Protein AF-A0A8B6XKJ2-F1 (afdb_monomer)

Radius of gyration: 21.93 Å; Cα contacts (8 Å, |Δi|>4): 268; chains: 1; bounding box: 60×30×65 Å

pLDDT: mean 84.28, std 13.05, range [41.31, 97.94]

Mean predicted aligned error: 8.32 Å

Structure (mmCIF, N/CA/C/O backbone):
data_AF-A0A8B6XKJ2-F1
#
_entry.id   AF-A0A8B6XKJ2-F1
#
loop_
_atom_site.group_PDB
_atom_site.id
_atom_site.type_symbol
_atom_site.label_atom_id
_atom_site.label_alt_id
_atom_site.label_comp_id
_atom_site.label_asym_id
_atom_site.label_entity_id
_atom_site.label_seq_id
_atom_site.pdbx_PDB_ins_code
_atom_site.Cartn_x
_atom_site.Cartn_y
_atom_site.Cartn_z
_atom_site.occupancy
_atom_site.B_iso_or_equiv
_atom_site.auth_seq_id
_atom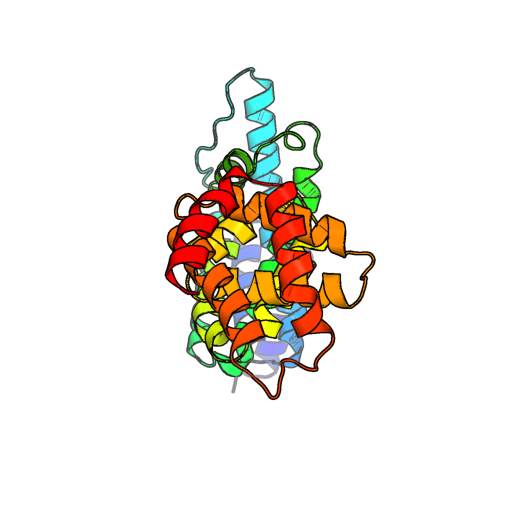_site.auth_comp_id
_atom_site.auth_asym_id
_atom_site.auth_atom_id
_atom_site.pdbx_PDB_model_num
ATOM 1 N N . MET A 1 1 ? -36.923 -4.549 7.616 1.00 41.31 1 MET A N 1
ATOM 2 C CA . MET A 1 1 ? -36.878 -3.084 7.801 1.00 41.31 1 MET A CA 1
ATOM 3 C C . MET A 1 1 ? -36.726 -2.837 9.290 1.00 41.31 1 MET A C 1
ATOM 5 O O . MET A 1 1 ? -37.611 -3.258 10.023 1.00 41.31 1 MET A O 1
ATOM 9 N N . LEU A 1 2 ? -35.596 -2.285 9.746 1.00 50.84 2 LEU A N 1
ATOM 10 C CA . LEU A 1 2 ? -35.471 -1.861 11.145 1.00 50.84 2 LEU A CA 1
ATOM 11 C C . LEU A 1 2 ? -36.461 -0.717 11.412 1.00 50.84 2 LEU A C 1
ATOM 13 O O . LEU A 1 2 ? -36.701 0.109 10.532 1.00 50.84 2 LEU A O 1
ATOM 17 N N . SER A 1 3 ? -37.063 -0.700 12.602 1.00 69.12 3 SER A N 1
ATOM 18 C CA . SER A 1 3 ? -37.949 0.387 13.032 1.00 69.12 3 SER A CA 1
ATOM 19 C C . SER A 1 3 ? -37.186 1.715 13.028 1.00 69.12 3 SER A C 1
ATOM 21 O O . SER A 1 3 ? -36.050 1.771 13.497 1.00 69.12 3 SER A O 1
ATOM 23 N N . SER A 1 4 ? -37.818 2.791 12.543 1.00 67.06 4 SER A N 1
ATOM 24 C CA . SER A 1 4 ? -37.238 4.145 12.534 1.00 67.06 4 SER A CA 1
ATOM 25 C C . SER A 1 4 ? -36.790 4.609 13.925 1.00 67.06 4 SER A C 1
ATOM 27 O O . SER A 1 4 ? -35.894 5.441 14.021 1.00 67.06 4 SER A O 1
ATOM 29 N N . GLN A 1 5 ? -37.396 4.065 14.984 1.00 63.44 5 GLN A N 1
ATOM 30 C CA . GLN A 1 5 ? -37.041 4.363 16.369 1.00 63.44 5 GLN A CA 1
ATOM 31 C C . GLN A 1 5 ? -35.687 3.749 16.754 1.00 63.44 5 GLN A C 1
ATOM 33 O O . GLN A 1 5 ? -34.848 4.438 17.313 1.00 63.44 5 GLN A O 1
ATOM 38 N N . VAL A 1 6 ? -35.436 2.496 16.354 1.00 66.06 6 VAL A N 1
ATOM 39 C CA . VAL A 1 6 ? -34.173 1.785 16.634 1.00 66.06 6 VAL A CA 1
ATOM 40 C C . VAL A 1 6 ? -33.003 2.465 15.921 1.00 66.06 6 VAL A C 1
ATOM 42 O O . VAL A 1 6 ? -31.941 2.646 16.496 1.00 66.06 6 VAL A O 1
ATOM 45 N N . LEU A 1 7 ? -33.229 2.934 14.693 1.00 62.09 7 LEU A N 1
ATOM 46 C CA . LEU A 1 7 ? -32.242 3.703 13.931 1.00 62.09 7 LEU A CA 1
ATOM 47 C C . LEU A 1 7 ? -31.916 5.059 14.580 1.00 62.09 7 LEU A C 1
ATOM 49 O O . LEU A 1 7 ? -30.768 5.489 14.546 1.00 62.09 7 LEU A O 1
ATOM 53 N N . LEU A 1 8 ? -32.911 5.738 15.159 1.00 63.66 8 LEU A N 1
ATOM 54 C CA . LEU A 1 8 ? -32.706 6.986 15.899 1.00 63.66 8 LEU A CA 1
ATOM 55 C C . LEU A 1 8 ? -31.932 6.745 17.196 1.00 63.66 8 LEU A C 1
ATOM 57 O O . LEU A 1 8 ? -31.029 7.521 17.506 1.00 63.66 8 LEU A O 1
ATOM 61 N N . ASP A 1 9 ? -32.234 5.665 17.911 1.00 68.94 9 ASP A N 1
ATOM 62 C CA . ASP A 1 9 ? -31.515 5.276 19.125 1.00 68.94 9 ASP A CA 1
ATOM 63 C C . ASP A 1 9 ? -30.052 4.925 18.801 1.00 68.94 9 ASP A C 1
ATOM 65 O O . ASP A 1 9 ? -29.144 5.429 19.464 1.00 68.94 9 ASP A O 1
ATOM 69 N N . ASP A 1 10 ? -29.806 4.190 17.709 1.00 64.75 10 ASP A N 1
ATOM 70 C CA . ASP A 1 10 ? -28.459 3.863 17.219 1.00 64.75 10 ASP A CA 1
ATOM 71 C C . ASP A 1 10 ? -27.661 5.116 16.824 1.00 64.75 10 ASP A C 1
ATOM 73 O O . ASP A 1 10 ? -26.482 5.242 17.163 1.00 64.75 10 ASP A O 1
ATOM 77 N N . VAL A 1 11 ? -28.292 6.079 16.135 1.00 61.41 11 VAL A N 1
ATOM 78 C CA . VAL A 1 11 ? -27.666 7.374 15.807 1.00 61.41 11 VAL A CA 1
ATOM 79 C C . VAL A 1 11 ? -27.357 8.162 17.080 1.00 61.41 11 VAL A C 1
ATOM 81 O O . VAL A 1 11 ? -26.280 8.743 17.201 1.00 61.41 11 VAL A O 1
ATOM 84 N N . THR A 1 12 ? -28.271 8.177 18.046 1.00 64.31 12 THR A N 1
ATOM 85 C CA . THR A 1 12 ? -28.110 8.947 19.287 1.00 64.31 12 THR A CA 1
ATOM 86 C C . THR A 1 12 ? -27.017 8.345 20.172 1.00 64.31 12 THR A C 1
ATOM 88 O O . THR A 1 12 ? -26.203 9.083 20.732 1.00 64.31 12 THR A O 1
ATOM 91 N N . LEU A 1 13 ? -26.927 7.012 20.239 1.00 68.94 13 LEU A N 1
ATOM 92 C CA . LEU A 1 13 ? -25.858 6.312 20.948 1.00 68.94 13 LEU A CA 1
ATOM 93 C C . LEU A 1 13 ? -24.501 6.528 20.270 1.00 68.94 13 LEU A C 1
ATOM 95 O O . LEU A 1 13 ? -23.514 6.804 20.956 1.00 68.94 13 LEU A O 1
ATOM 99 N N . PHE A 1 14 ? -24.456 6.482 18.937 1.00 64.50 14 PHE A N 1
ATOM 100 C CA . PHE A 1 14 ? -23.249 6.754 18.152 1.00 64.50 14 PHE A CA 1
ATOM 101 C C . PHE A 1 14 ? -22.729 8.192 18.329 1.00 64.50 14 PHE A C 1
ATOM 103 O O . PHE A 1 14 ? -21.519 8.408 18.385 1.00 64.50 14 PHE A O 1
ATOM 110 N N . LEU A 1 15 ? -23.629 9.172 18.460 1.00 63.31 15 LEU A N 1
ATOM 111 C CA . LEU A 1 15 ? -23.292 10.587 18.668 1.00 63.31 15 LEU A CA 1
ATOM 112 C C . LEU A 1 15 ? -22.993 10.950 20.135 1.00 63.31 15 LEU A C 1
ATOM 114 O O . LEU A 1 15 ? -22.525 12.060 20.406 1.00 63.31 15 LEU A O 1
ATOM 118 N N . SER A 1 16 ? -23.266 10.058 21.092 1.00 67.19 16 SER A N 1
ATOM 119 C CA . SER A 1 16 ? -23.027 10.326 22.514 1.00 67.19 16 SER A CA 1
ATOM 120 C C . SER A 1 16 ? -21.525 10.491 22.809 1.00 67.19 16 SER A C 1
ATOM 122 O O . SER A 1 16 ? -20.697 9.697 22.364 1.00 67.19 16 SER A O 1
ATOM 124 N N . LYS A 1 17 ? -21.149 11.542 23.556 1.00 55.09 17 LYS A N 1
ATOM 125 C CA . LYS A 1 17 ? -19.751 11.784 23.967 1.00 55.09 17 LYS A CA 1
ATOM 126 C C . LYS A 1 17 ? -19.272 10.726 24.963 1.00 55.09 17 LYS A C 1
ATOM 128 O O . LYS A 1 17 ? -20.073 10.117 25.670 1.00 55.09 17 LYS A O 1
ATOM 133 N N . ASP A 1 18 ? -17.961 10.498 25.003 1.00 51.62 18 ASP A N 1
ATOM 134 C CA . ASP A 1 18 ? -17.326 9.554 25.926 1.00 51.62 18 ASP A CA 1
ATOM 135 C C . ASP A 1 18 ? -17.722 9.846 27.374 1.00 51.62 18 ASP A C 1
ATOM 137 O O . ASP A 1 18 ? -17.424 10.904 27.921 1.00 51.62 18 ASP A O 1
ATOM 141 N N . SER A 1 19 ? -18.435 8.893 27.969 1.00 45.44 19 SER A N 1
ATOM 142 C CA . SER A 1 19 ? -18.604 8.794 29.415 1.00 45.44 19 SER A CA 1
ATOM 143 C C . SER A 1 19 ? -17.542 7.813 29.906 1.00 45.44 19 SER A C 1
ATOM 145 O O . SER A 1 19 ? -17.283 6.812 29.240 1.00 45.44 19 SER A O 1
ATOM 147 N N . GLU A 1 20 ? -16.912 8.099 31.042 1.00 44.97 20 GLU A N 1
ATOM 148 C CA . GLU A 1 20 ? -15.734 7.393 31.580 1.00 44.97 20 GLU A CA 1
ATOM 149 C C . GLU A 1 20 ? -15.955 5.893 31.906 1.00 44.97 20 GLU A C 1
ATOM 151 O O . GLU A 1 20 ? -15.032 5.200 32.327 1.00 44.97 20 GLU A O 1
ATOM 156 N N . GLU A 1 21 ? -17.136 5.334 31.629 1.00 45.69 21 GLU A N 1
ATOM 157 C CA . GLU A 1 21 ? -17.429 3.896 31.675 1.00 45.69 21 GLU A CA 1
ATOM 158 C C . GLU A 1 21 ? -16.930 3.184 30.395 1.00 45.69 21 GLU A C 1
ATOM 160 O O . GLU A 1 21 ? -17.679 2.690 29.552 1.00 45.69 21 GLU A O 1
ATOM 165 N N . GLN A 1 22 ? -15.603 3.154 30.250 1.00 51.75 22 GLN A N 1
ATOM 166 C CA . GLN A 1 22 ? -14.841 2.923 29.009 1.00 51.75 22 GLN A CA 1
ATOM 167 C C . GLN A 1 22 ? -14.954 1.538 28.336 1.00 51.75 22 GLN A C 1
ATOM 169 O O . GLN A 1 22 ? -14.409 1.353 27.250 1.00 51.75 22 GLN A O 1
ATOM 174 N N . GLY A 1 23 ? -15.621 0.551 28.940 1.00 49.69 23 GLY A N 1
ATOM 175 C CA . GLY A 1 23 ? -15.689 -0.816 28.396 1.00 49.69 23 GLY A CA 1
ATOM 176 C C . GLY A 1 23 ? -16.960 -1.099 27.597 1.00 49.69 23 GLY A C 1
ATOM 177 O O . GLY A 1 23 ? -16.916 -1.358 26.398 1.00 49.69 23 GLY A O 1
ATOM 178 N N . LYS A 1 24 ? -18.107 -1.027 28.277 1.00 52.75 24 LYS A N 1
ATOM 179 C CA . LYS A 1 24 ? -19.403 -1.470 27.745 1.00 52.75 24 LYS A CA 1
ATOM 180 C C . LYS A 1 24 ? -19.984 -0.488 26.720 1.00 52.75 24 LYS A C 1
ATOM 182 O O . LYS A 1 24 ? -20.426 -0.896 25.655 1.00 52.75 24 LYS A O 1
ATOM 187 N N . ALA A 1 25 ? -19.835 0.815 26.978 1.00 56.47 25 ALA A N 1
ATOM 188 C CA . ALA A 1 25 ? -20.271 1.870 26.063 1.00 56.47 25 ALA A CA 1
ATOM 189 C C . ALA A 1 25 ? -19.519 1.862 24.714 1.00 56.47 25 ALA A C 1
ATOM 191 O O . ALA A 1 25 ? -20.056 2.308 23.703 1.00 56.47 25 ALA A O 1
ATOM 192 N N . SER A 1 26 ? -18.283 1.347 24.676 1.00 57.28 26 SER A N 1
ATOM 193 C CA . SER A 1 26 ? -17.485 1.247 23.445 1.00 57.28 26 SER A CA 1
ATOM 194 C C . SER A 1 26 ? -17.933 0.077 22.553 1.00 57.28 26 SER A C 1
ATOM 196 O O . SER A 1 26 ? -17.987 0.200 21.325 1.00 57.28 26 SER A O 1
ATOM 198 N N . GLU A 1 27 ? -18.307 -1.054 23.162 1.00 60.50 27 GLU A N 1
ATOM 199 C CA . GLU A 1 27 ? -18.841 -2.219 22.446 1.00 60.50 27 GLU A CA 1
ATOM 200 C C . GLU A 1 27 ? -20.216 -1.925 21.841 1.00 60.50 27 GLU A C 1
ATOM 202 O O . GLU A 1 27 ? -20.394 -2.141 20.639 1.00 60.50 27 GLU A O 1
ATOM 207 N N . ASP A 1 28 ? -21.123 -1.330 22.623 1.00 64.25 28 ASP A N 1
ATOM 208 C CA . ASP A 1 28 ? -22.476 -0.972 22.175 1.00 64.25 28 ASP A CA 1
ATOM 209 C C . ASP A 1 28 ? -22.436 0.031 21.002 1.00 64.25 28 ASP A C 1
ATOM 211 O O . ASP A 1 28 ? -23.171 -0.097 20.023 1.00 64.25 28 ASP A O 1
ATOM 215 N N . ARG A 1 29 ? -21.494 0.986 21.013 1.00 66.75 29 ARG A N 1
ATOM 216 C CA . ARG A 1 29 ? -21.286 1.930 19.895 1.00 66.75 29 ARG A CA 1
ATOM 217 C C . ARG A 1 29 ? -20.745 1.272 18.633 1.00 66.75 29 ARG A C 1
ATOM 219 O O . ARG A 1 29 ? -21.051 1.726 17.532 1.00 66.75 29 ARG A O 1
ATOM 226 N N . THR A 1 30 ? -19.939 0.225 18.778 1.00 64.12 30 THR A N 1
ATOM 227 C CA . THR A 1 30 ? -19.423 -0.539 17.633 1.00 64.12 30 THR A CA 1
ATOM 228 C C . THR A 1 30 ? -20.553 -1.325 16.969 1.00 64.12 30 THR A C 1
ATOM 230 O O . THR A 1 30 ? -20.618 -1.403 15.739 1.00 64.12 30 THR A O 1
ATOM 233 N N . ASP A 1 31 ? -21.487 -1.844 17.768 1.00 67.94 31 ASP A N 1
ATOM 234 C CA . ASP A 1 31 ? -22.695 -2.507 17.276 1.00 67.94 31 ASP A CA 1
ATOM 235 C C . ASP A 1 31 ? -23.654 -1.521 16.597 1.00 67.94 31 ASP A C 1
ATOM 237 O O . ASP A 1 31 ? -24.103 -1.787 15.479 1.00 67.94 31 ASP A O 1
ATOM 241 N N . CYS A 1 32 ? -23.864 -0.329 17.166 1.00 66.94 32 CYS A N 1
ATOM 242 C CA . CYS A 1 32 ? -24.638 0.729 16.507 1.00 66.94 32 CYS A CA 1
ATOM 243 C C . CYS A 1 32 ? -23.977 1.208 15.207 1.00 66.94 32 CYS A C 1
ATOM 245 O O . CYS A 1 32 ? -24.640 1.305 14.178 1.00 66.94 32 CYS A O 1
ATOM 247 N N . ALA A 1 33 ? -22.662 1.451 15.195 1.00 66.94 33 ALA A N 1
ATOM 248 C CA . ALA A 1 33 ? -21.921 1.808 13.981 1.00 66.94 33 ALA A CA 1
ATOM 249 C C . ALA A 1 33 ? -22.109 0.755 12.873 1.00 66.94 33 ALA A C 1
ATOM 251 O O . ALA A 1 33 ? -22.338 1.087 11.708 1.00 66.94 33 ALA A O 1
ATOM 252 N N . THR A 1 34 ? -22.092 -0.523 13.247 1.00 67.00 34 THR A N 1
ATOM 253 C CA . THR A 1 34 ? -22.348 -1.648 12.342 1.00 67.00 34 THR A CA 1
ATOM 254 C C . THR A 1 34 ? -23.773 -1.632 11.788 1.00 67.00 34 THR A C 1
ATOM 256 O O . THR A 1 34 ? -23.967 -1.739 10.573 1.00 67.00 34 THR A O 1
ATOM 259 N N . ALA A 1 35 ? -24.771 -1.451 12.656 1.00 69.62 35 ALA A N 1
ATOM 260 C CA . ALA A 1 35 ? -26.173 -1.353 12.261 1.00 69.62 35 ALA A CA 1
ATOM 261 C C . ALA A 1 35 ? -26.416 -0.159 11.319 1.00 69.62 35 ALA A C 1
ATOM 263 O O . ALA A 1 35 ? -27.123 -0.289 10.312 1.00 69.62 35 ALA A O 1
ATOM 264 N N . LEU A 1 36 ? -25.761 0.978 11.578 1.00 71.19 36 LEU A N 1
ATOM 265 C CA . LEU A 1 36 ? -25.831 2.183 10.751 1.00 71.19 36 LEU A CA 1
ATOM 266 C C . LEU A 1 36 ? -25.187 1.987 9.374 1.00 71.19 36 LEU A C 1
ATOM 268 O O . LEU A 1 36 ? -25.777 2.409 8.378 1.00 71.19 36 LEU A O 1
ATOM 272 N N . LEU A 1 37 ? -24.039 1.303 9.283 1.00 72.06 37 LEU A N 1
ATOM 273 C CA . LEU A 1 37 ? -23.389 0.979 8.002 1.00 72.06 37 LEU A CA 1
ATOM 274 C C . LEU A 1 37 ? -24.314 0.173 7.079 1.00 72.06 37 LEU A C 1
ATOM 276 O O . LEU A 1 37 ? -24.373 0.421 5.868 1.00 72.06 37 LEU A O 1
ATOM 280 N N . GLN A 1 38 ? -25.051 -0.779 7.650 1.00 69.38 38 GLN A N 1
ATOM 281 C CA . GLN A 1 38 ? -25.965 -1.643 6.904 1.00 69.38 38 GLN A CA 1
ATOM 282 C C . GLN A 1 38 ? -27.275 -0.935 6.540 1.00 69.38 38 GLN A C 1
ATOM 284 O O . GLN A 1 38 ? -27.807 -1.151 5.450 1.00 69.38 38 GLN A O 1
ATOM 289 N N . SER A 1 39 ? -27.776 -0.077 7.429 1.00 71.56 39 SER A N 1
ATOM 290 C CA . SER A 1 39 ? -29.123 0.491 7.322 1.00 71.56 39 SER A CA 1
ATOM 291 C C . SER A 1 39 ? -29.175 1.842 6.610 1.00 71.56 39 SER A C 1
ATOM 293 O O . SER A 1 39 ? -30.200 2.168 6.012 1.00 71.56 39 SER A O 1
ATOM 295 N N . LEU A 1 40 ? -28.089 2.627 6.636 1.00 72.25 40 LEU A N 1
ATOM 296 C CA . LEU A 1 40 ? -28.071 3.984 6.092 1.00 72.25 40 LEU A CA 1
ATOM 297 C C . LEU A 1 40 ? -26.832 4.227 5.206 1.00 72.25 40 LEU A C 1
ATOM 299 O O . LEU A 1 40 ? -25.776 4.631 5.685 1.00 72.25 40 LEU A O 1
ATOM 303 N N . PRO A 1 41 ? -26.934 4.057 3.874 1.00 71.69 41 PRO A N 1
ATOM 304 C CA . PRO A 1 41 ? -25.803 4.263 2.968 1.00 71.69 41 PRO A CA 1
ATOM 305 C C . PRO A 1 41 ? -25.147 5.648 3.054 1.00 71.69 41 PRO A C 1
ATOM 307 O O . PRO A 1 41 ? -23.952 5.777 2.794 1.00 71.69 41 PRO A O 1
ATOM 310 N N . CYS A 1 42 ? -25.911 6.672 3.442 1.00 74.94 42 CYS A N 1
ATOM 311 C CA . CYS A 1 42 ? -25.430 8.045 3.574 1.00 74.94 42 CYS A CA 1
ATOM 312 C C . CYS A 1 42 ? -24.556 8.278 4.819 1.00 74.94 42 CYS A C 1
ATOM 314 O O . CYS A 1 42 ? -23.792 9.237 4.828 1.00 74.94 42 CYS A O 1
ATOM 316 N N . SER A 1 43 ? -24.627 7.429 5.854 1.00 79.81 43 SER A N 1
ATOM 317 C CA . SER A 1 43 ? -23.812 7.590 7.073 1.00 79.81 43 SER A CA 1
ATOM 318 C C . SER A 1 43 ? -22.438 6.932 6.973 1.00 79.81 43 SER A C 1
ATOM 320 O O . SER A 1 43 ? -21.602 7.139 7.846 1.00 79.81 43 SER A O 1
ATOM 322 N N . ARG A 1 44 ? -22.173 6.157 5.914 1.00 83.69 44 ARG A N 1
ATOM 323 C CA . ARG A 1 44 ? -20.989 5.291 5.818 1.00 83.69 44 ARG A CA 1
ATOM 324 C C . ARG A 1 44 ? -19.670 6.025 6.034 1.00 83.69 44 ARG A C 1
ATOM 326 O O . ARG A 1 44 ? -18.825 5.522 6.762 1.00 83.69 44 ARG A O 1
ATOM 333 N N . TYR A 1 45 ? -19.511 7.214 5.454 1.00 82.88 45 TYR A N 1
ATOM 334 C CA . TYR A 1 45 ? -18.304 8.023 5.638 1.00 82.88 45 TYR A CA 1
ATOM 335 C C . TYR A 1 45 ? -18.131 8.491 7.087 1.00 82.88 45 TYR A C 1
ATOM 337 O O . TYR A 1 45 ? -17.057 8.306 7.647 1.00 82.88 45 TYR A O 1
ATOM 345 N N . ALA A 1 46 ? -19.191 9.012 7.710 1.00 82.69 46 ALA A N 1
ATOM 346 C CA . ALA A 1 46 ? -19.157 9.456 9.105 1.00 82.69 46 ALA A CA 1
ATOM 347 C C . ALA A 1 46 ? -18.901 8.289 10.072 1.00 82.69 46 ALA A C 1
ATOM 349 O O . ALA A 1 46 ? -18.169 8.422 11.051 1.00 82.69 46 ALA A O 1
ATOM 350 N N . VAL A 1 47 ? -19.467 7.114 9.779 1.00 85.31 47 VAL A N 1
ATOM 351 C CA . VAL A 1 47 ? -19.214 5.910 10.573 1.00 85.31 47 VAL A CA 1
ATOM 352 C C . VAL A 1 47 ? -17.765 5.450 10.433 1.00 85.31 47 VAL A C 1
ATOM 354 O O . VAL A 1 47 ? -17.127 5.162 11.441 1.00 85.31 47 VAL A O 1
ATOM 357 N N . LEU A 1 48 ? -17.222 5.412 9.214 1.00 89.19 48 LEU A N 1
ATOM 358 C CA . LEU A 1 48 ? -15.820 5.053 8.987 1.00 89.19 48 LEU A CA 1
ATOM 359 C C . LEU A 1 48 ? -14.855 6.048 9.646 1.00 89.19 48 LEU A C 1
ATOM 361 O O . LEU A 1 48 ? -13.855 5.629 10.221 1.00 89.19 48 LEU A O 1
ATOM 365 N N . GLU A 1 49 ? -15.159 7.345 9.621 1.00 88.00 49 GLU A N 1
ATOM 366 C CA . GLU A 1 49 ? -14.380 8.367 10.329 1.00 88.00 49 GLU A CA 1
ATOM 367 C C . GLU A 1 49 ? -14.328 8.082 11.836 1.00 88.00 49 GLU A C 1
ATOM 369 O O . GLU A 1 49 ? -13.241 7.978 12.406 1.00 88.00 49 GLU A O 1
ATOM 374 N N . LYS A 1 50 ? -15.485 7.825 12.460 1.00 84.69 50 LYS A N 1
ATOM 375 C CA . LYS A 1 50 ? -15.555 7.504 13.892 1.00 84.69 50 LYS A CA 1
ATOM 376 C C . LYS A 1 50 ? -14.877 6.181 14.241 1.00 84.69 50 LYS A C 1
ATOM 378 O O . LYS A 1 50 ? -14.211 6.080 15.266 1.00 84.69 50 LYS A O 1
ATOM 383 N N . ILE A 1 51 ? -15.016 5.170 13.383 1.00 88.06 51 ILE A N 1
ATOM 384 C CA . ILE A 1 51 ? -14.270 3.913 13.501 1.00 88.06 51 ILE A CA 1
ATOM 385 C C . ILE A 1 51 ? -12.764 4.197 13.446 1.00 88.06 51 ILE A C 1
ATOM 387 O O . ILE A 1 51 ? -12.013 3.637 14.240 1.00 88.06 51 ILE A O 1
ATOM 391 N N . GLY A 1 52 ? -12.325 5.088 12.554 1.00 89.94 52 GLY A N 1
ATOM 392 C CA . GLY A 1 52 ? -10.934 5.519 12.430 1.00 89.94 52 GLY A CA 1
ATOM 393 C C . GLY A 1 52 ? -10.352 6.036 13.746 1.00 89.94 52 GLY A C 1
ATOM 394 O O . GLY A 1 52 ? -9.226 5.674 14.081 1.00 89.94 52 GLY A O 1
ATOM 395 N N . GLU A 1 53 ? -11.118 6.789 14.540 1.00 90.25 53 GLU A N 1
ATOM 396 C CA . GLU A 1 53 ? -10.674 7.266 15.861 1.00 90.25 53 GLU A CA 1
ATOM 397 C C . GLU A 1 53 ? -10.263 6.117 16.796 1.00 90.25 53 GLU A C 1
ATOM 399 O O . GLU A 1 53 ? -9.267 6.234 17.510 1.00 90.25 53 GLU A O 1
ATOM 404 N N . VAL A 1 54 ? -10.966 4.977 16.757 1.00 89.88 54 VAL A N 1
ATOM 405 C CA . VAL A 1 54 ? -10.612 3.785 17.551 1.00 89.88 54 VAL A CA 1
ATOM 406 C C . VAL A 1 54 ? -9.226 3.265 17.158 1.00 89.88 54 VAL A C 1
ATOM 408 O O . VAL A 1 54 ? -8.428 2.921 18.032 1.00 89.88 54 VAL A O 1
ATOM 411 N N . PHE A 1 55 ? -8.909 3.260 15.859 1.00 93.50 55 PHE A N 1
ATOM 412 C CA . PHE A 1 55 ? -7.588 2.871 15.359 1.00 93.50 55 PHE A CA 1
ATOM 413 C C . PHE A 1 55 ? -6.502 3.865 15.781 1.00 93.50 55 PHE A C 1
ATOM 415 O O . PHE A 1 55 ? -5.451 3.437 16.251 1.00 93.50 55 PHE A O 1
ATOM 422 N N . PHE A 1 56 ? -6.758 5.175 15.692 1.00 93.44 56 PHE A N 1
ATOM 423 C CA . PHE A 1 56 ? -5.811 6.196 16.158 1.00 93.44 56 PHE A CA 1
ATOM 424 C C . PHE A 1 56 ? -5.510 6.068 17.649 1.00 93.44 56 PHE A C 1
ATOM 426 O O . PHE A 1 56 ? -4.346 6.071 18.044 1.00 93.44 56 PHE A O 1
ATOM 433 N N . LEU A 1 57 ? -6.545 5.923 18.477 1.00 91.12 57 LEU A N 1
ATOM 434 C CA . LEU A 1 57 ? -6.392 5.784 19.922 1.00 91.12 57 LEU A CA 1
ATOM 435 C C . LEU A 1 57 ? -5.590 4.533 20.295 1.00 91.12 57 LEU A C 1
ATOM 437 O O . LEU A 1 57 ? -4.804 4.556 21.248 1.00 91.12 57 LEU A O 1
ATOM 441 N N . GLU A 1 58 ? -5.776 3.441 19.554 1.00 90.50 58 GLU A N 1
ATOM 442 C CA . GLU A 1 58 ? -4.997 2.224 19.746 1.00 90.50 58 GLU A CA 1
ATOM 443 C C . GLU A 1 58 ? -3.542 2.377 19.315 1.00 90.50 58 GLU A C 1
ATOM 445 O O . GLU A 1 58 ? -2.642 2.031 20.082 1.00 90.50 58 GLU A O 1
ATOM 450 N N . SER A 1 59 ? -3.294 2.953 18.140 1.00 92.50 59 SER A N 1
ATOM 451 C CA . SER A 1 59 ? -1.936 3.248 17.687 1.00 92.50 59 SER A CA 1
ATOM 452 C C . SER A 1 59 ? -1.215 4.206 18.631 1.00 92.50 59 SER A C 1
ATOM 454 O O . SER A 1 59 ? -0.042 3.994 18.924 1.00 92.50 59 SER A O 1
ATOM 456 N N . GLN A 1 60 ? -1.910 5.203 19.183 1.00 91.62 60 GLN A N 1
ATOM 457 C CA . GLN A 1 60 ? -1.353 6.098 20.194 1.00 91.62 60 GLN A CA 1
ATOM 458 C C . GLN A 1 60 ? -0.893 5.329 21.434 1.00 91.62 60 GLN A C 1
ATOM 460 O O . GLN A 1 60 ? 0.227 5.530 21.895 1.00 91.62 60 GLN A O 1
ATOM 465 N N . HIS A 1 61 ? -1.749 4.456 21.971 1.00 89.88 61 HIS A N 1
ATOM 466 C CA . HIS A 1 61 ? -1.425 3.660 23.155 1.00 89.88 61 HIS A CA 1
ATOM 467 C C . HIS A 1 61 ? -0.236 2.736 22.900 1.00 89.88 61 HIS A C 1
ATOM 469 O O . HIS A 1 61 ? 0.677 2.679 23.719 1.00 89.88 61 HIS A O 1
ATOM 475 N N . TYR A 1 62 ? -0.218 2.061 21.749 1.00 90.50 62 TYR A N 1
ATOM 476 C CA . TYR A 1 62 ? 0.910 1.226 21.347 1.00 90.50 62 TYR A CA 1
ATOM 477 C C . TYR A 1 62 ? 2.216 2.028 21.283 1.00 90.50 62 TYR A C 1
ATOM 479 O O . TYR A 1 62 ? 3.206 1.634 21.888 1.00 90.50 62 TYR A O 1
ATOM 487 N N . ILE A 1 63 ? 2.212 3.184 20.613 1.00 90.06 63 ILE A N 1
ATOM 488 C CA . ILE A 1 63 ? 3.410 4.020 20.477 1.00 90.06 63 ILE A CA 1
ATOM 489 C C . ILE A 1 63 ? 3.903 4.531 21.834 1.00 90.06 63 ILE A C 1
ATOM 491 O O . ILE A 1 63 ? 5.105 4.506 22.073 1.00 90.06 63 ILE A O 1
ATOM 495 N N . VAL A 1 64 ? 3.007 4.967 22.725 1.00 88.94 64 VAL A N 1
ATOM 496 C CA . VAL A 1 64 ? 3.385 5.412 24.079 1.00 88.94 64 VAL A CA 1
ATOM 497 C C . VAL A 1 64 ? 4.064 4.287 24.856 1.00 88.94 64 VAL A C 1
ATOM 499 O O . VAL A 1 64 ? 5.059 4.526 25.535 1.00 88.94 64 VAL A O 1
ATOM 502 N N . GLU A 1 65 ? 3.563 3.060 24.736 1.00 86.44 65 GLU A N 1
ATOM 503 C CA . GLU A 1 65 ? 4.159 1.912 25.414 1.00 86.44 65 GLU A CA 1
ATOM 504 C C . GLU A 1 65 ? 5.516 1.523 24.814 1.00 86.44 65 GLU A C 1
ATOM 506 O O . GLU A 1 65 ? 6.465 1.274 25.554 1.00 86.44 65 GLU A O 1
ATOM 511 N N . VAL A 1 66 ? 5.650 1.551 23.485 1.00 85.62 66 VAL A N 1
ATOM 512 C CA . VAL A 1 66 ? 6.943 1.341 22.815 1.00 85.62 66 VAL A CA 1
ATOM 513 C C . VAL A 1 66 ? 7.954 2.404 23.254 1.00 85.62 66 VAL A C 1
ATOM 515 O O . VAL A 1 66 ? 9.095 2.073 23.567 1.00 85.62 66 VAL A O 1
ATOM 518 N N . GLU A 1 67 ? 7.555 3.676 23.328 1.00 85.19 67 GLU A N 1
ATOM 519 C CA . GLU A 1 67 ? 8.411 4.765 23.820 1.00 85.19 67 GLU A CA 1
ATOM 520 C C . GLU A 1 67 ? 8.807 4.569 25.289 1.00 85.19 67 GLU A C 1
ATOM 522 O O . GLU A 1 67 ? 9.964 4.795 25.646 1.00 85.19 67 GLU A O 1
ATOM 527 N N . ARG A 1 68 ? 7.878 4.101 26.132 1.00 83.12 68 ARG A N 1
ATOM 528 C CA . ARG A 1 68 ? 8.144 3.778 27.539 1.00 83.12 68 ARG A CA 1
ATOM 529 C C . ARG A 1 68 ? 9.229 2.707 27.668 1.00 83.12 68 ARG A C 1
ATOM 531 O O . ARG A 1 68 ? 10.125 2.861 28.488 1.00 83.12 68 ARG A O 1
ATOM 538 N N . GLN A 1 69 ? 9.172 1.668 26.840 1.00 77.81 69 GLN A N 1
ATOM 539 C CA . GLN A 1 69 ? 10.164 0.587 26.830 1.00 77.81 69 GLN A CA 1
ATOM 540 C C . GLN A 1 69 ? 11.534 1.052 26.308 1.00 77.81 69 GLN A C 1
ATOM 542 O O . GLN A 1 69 ? 12.563 0.617 26.816 1.00 77.81 69 GLN A O 1
ATOM 547 N N . HIS A 1 70 ? 11.570 1.983 25.348 1.00 71.88 70 HIS A N 1
ATOM 548 C CA . HIS A 1 70 ? 12.828 2.556 24.848 1.00 71.88 70 HIS A CA 1
ATOM 549 C C . HIS A 1 70 ? 13.539 3.454 25.873 1.00 71.88 70 HIS A C 1
ATOM 551 O O . HIS A 1 70 ? 14.758 3.588 25.819 1.00 71.88 70 HIS A O 1
ATOM 557 N N . LEU A 1 71 ? 12.804 4.082 26.797 1.00 67.94 71 LEU A N 1
ATOM 558 C CA . LEU A 1 71 ? 13.384 4.899 27.873 1.00 67.94 71 LEU A CA 1
ATOM 559 C C . LEU A 1 71 ? 14.114 4.065 28.941 1.00 67.94 71 LEU A C 1
ATOM 561 O O . LEU A 1 71 ? 14.850 4.629 29.745 1.00 67.94 71 LEU A O 1
ATOM 565 N N . GLU A 1 72 ? 13.931 2.744 28.948 1.00 70.12 72 GLU A N 1
ATOM 566 C CA . GLU A 1 72 ? 14.593 1.812 29.871 1.00 70.12 72 GLU A CA 1
ATOM 567 C C . GLU A 1 72 ? 15.951 1.296 29.329 1.00 70.12 72 GLU A C 1
ATOM 569 O O . GLU A 1 72 ? 16.484 0.320 29.851 1.00 70.12 72 GLU A O 1
ATOM 574 N N . ASP A 1 73 ? 16.513 1.929 28.282 1.00 61.31 73 ASP A N 1
ATOM 575 C CA . ASP A 1 73 ? 17.740 1.525 27.555 1.00 61.31 73 ASP A CA 1
ATOM 576 C C . ASP A 1 73 ? 17.711 0.080 27.006 1.00 61.31 73 ASP A C 1
ATOM 578 O O . ASP A 1 73 ? 18.736 -0.495 26.622 1.00 61.31 73 ASP A O 1
ATOM 582 N N . ALA A 1 74 ? 16.523 -0.520 26.922 1.00 62.47 74 ALA A N 1
ATOM 583 C CA . ALA A 1 74 ? 16.314 -1.808 26.285 1.00 62.47 74 ALA A CA 1
ATOM 584 C C . ALA A 1 74 ? 16.273 -1.648 24.752 1.00 62.47 74 ALA A C 1
ATOM 586 O O . ALA A 1 74 ? 15.777 -0.635 24.245 1.00 62.47 74 ALA A O 1
ATOM 587 N N . PRO A 1 75 ? 16.766 -2.637 23.978 1.00 63.47 75 PRO A N 1
ATOM 588 C CA . PRO A 1 75 ? 16.555 -2.649 22.534 1.00 63.47 75 PRO A CA 1
ATOM 589 C C . PRO A 1 75 ? 15.051 -2.578 22.214 1.00 63.47 75 PRO A C 1
ATOM 591 O O . PRO A 1 75 ? 14.248 -3.042 23.030 1.00 63.47 75 PRO A O 1
ATOM 594 N N . PRO A 1 76 ? 14.660 -2.045 21.037 1.00 61.44 76 PRO A N 1
ATOM 595 C CA . PRO A 1 76 ? 13.262 -1.966 20.630 1.00 61.44 76 PRO A CA 1
ATOM 596 C C . PRO A 1 76 ? 12.600 -3.342 20.747 1.00 61.44 76 PRO A C 1
ATOM 598 O O . PRO A 1 76 ? 12.860 -4.233 19.935 1.00 61.44 76 PRO A O 1
ATOM 601 N N . ASN A 1 77 ? 11.764 -3.540 21.766 1.00 66.62 77 ASN A N 1
ATOM 602 C CA . ASN A 1 77 ? 10.959 -4.742 21.862 1.00 66.62 77 ASN A CA 1
ATOM 603 C C . ASN A 1 77 ? 9.655 -4.482 21.115 1.00 66.62 77 ASN A C 1
ATOM 605 O O . ASN A 1 77 ? 8.819 -3.693 21.547 1.00 66.62 77 ASN A O 1
ATOM 609 N N . PHE A 1 78 ? 9.502 -5.123 19.963 1.00 66.62 78 PHE A N 1
ATOM 610 C CA . PHE A 1 78 ? 8.291 -5.004 19.163 1.00 66.62 78 PHE A CA 1
ATOM 611 C C . PHE A 1 78 ? 7.258 -6.075 19.521 1.00 66.62 78 PHE A C 1
ATOM 613 O O . PHE A 1 78 ? 6.417 -6.376 18.691 1.00 66.62 78 PHE A O 1
ATOM 620 N N . GLU A 1 79 ? 7.284 -6.690 20.706 1.00 66.94 79 GLU A N 1
ATOM 621 C CA . GLU A 1 79 ? 6.281 -7.710 21.022 1.00 66.94 79 GLU A CA 1
ATOM 622 C C . GLU A 1 79 ? 4.834 -7.171 20.944 1.00 66.94 79 GLU A C 1
ATOM 624 O O . GLU A 1 79 ? 4.563 -6.034 21.351 1.00 66.94 79 GLU A O 1
ATOM 629 N N . PRO A 1 80 ? 3.880 -7.968 20.418 1.00 64.38 80 PRO A N 1
ATOM 630 C CA . PRO A 1 80 ? 2.488 -7.552 20.306 1.00 64.38 80 PRO A CA 1
ATOM 631 C C . PRO A 1 80 ? 1.890 -7.248 21.682 1.00 64.38 80 PRO A C 1
ATOM 633 O O . PRO A 1 80 ? 1.740 -8.136 22.524 1.00 64.38 80 PRO A O 1
ATOM 636 N N . LEU A 1 81 ? 1.482 -5.999 21.901 1.00 66.69 81 LEU A N 1
ATOM 637 C CA . LEU A 1 81 ? 0.822 -5.609 23.141 1.00 66.69 81 LEU A CA 1
ATOM 638 C C . LEU A 1 81 ? -0.682 -5.893 23.045 1.00 66.69 81 LEU A C 1
ATOM 640 O O . LEU A 1 81 ? -1.397 -5.257 22.269 1.00 66.69 81 LEU A O 1
ATOM 644 N N . MET A 1 82 ? -1.187 -6.838 23.841 1.00 63.03 82 MET A N 1
ATOM 645 C CA . MET A 1 82 ? -2.629 -7.092 23.910 1.00 63.03 82 MET A CA 1
ATOM 646 C C . MET A 1 82 ? -3.325 -5.997 24.722 1.00 63.03 82 MET A C 1
ATOM 648 O O . MET A 1 82 ? -3.222 -5.946 25.947 1.00 63.03 82 MET A O 1
ATOM 652 N N . SER A 1 83 ? -4.077 -5.135 24.042 1.00 70.25 83 SER A N 1
ATOM 653 C CA . SER A 1 83 ? -4.948 -4.147 24.681 1.00 70.25 83 SER A CA 1
ATOM 654 C C . SER A 1 83 ? -6.404 -4.621 24.712 1.00 70.25 83 SER A C 1
ATOM 656 O O . SER A 1 83 ? -6.844 -5.408 23.871 1.00 70.25 83 SER A O 1
ATOM 658 N N . LYS A 1 84 ? -7.211 -4.058 25.620 1.00 67.94 84 LYS A N 1
ATOM 659 C CA . LYS A 1 84 ? -8.671 -4.278 25.631 1.00 67.94 84 LYS A CA 1
ATOM 660 C C . LYS A 1 84 ? -9.347 -3.857 24.314 1.00 67.94 84 LYS A C 1
ATOM 662 O O . LYS A 1 84 ? -10.335 -4.466 23.918 1.00 67.94 84 LYS A O 1
ATOM 667 N N . ARG A 1 85 ? -8.801 -2.865 23.598 1.00 77.00 85 ARG A N 1
ATOM 668 C CA . ARG A 1 85 ? -9.328 -2.396 22.301 1.00 77.00 85 ARG A CA 1
ATOM 669 C C . ARG A 1 85 ? -8.960 -3.303 21.130 1.00 77.00 85 ARG A C 1
ATOM 671 O O . ARG A 1 85 ? -9.594 -3.215 20.083 1.00 77.00 85 ARG A O 1
ATOM 678 N N . SER A 1 86 ? -8.011 -4.222 21.303 1.00 80.69 86 SER A N 1
ATOM 679 C CA . SER A 1 86 ? -7.661 -5.200 20.265 1.00 80.69 86 SER A CA 1
ATOM 680 C C . SER A 1 86 ? -8.857 -6.093 19.899 1.00 80.69 86 SER A C 1
ATOM 682 O O . SER A 1 86 ? -9.077 -6.378 18.722 1.00 80.69 86 SER A O 1
ATOM 684 N N . ALA A 1 87 ? -9.696 -6.458 20.879 1.00 82.75 87 ALA A N 1
ATOM 685 C CA . ALA A 1 87 ? -10.940 -7.195 20.635 1.00 82.75 87 ALA A CA 1
ATOM 686 C C . ALA A 1 87 ? -11.957 -6.364 19.829 1.00 82.75 87 ALA A C 1
ATOM 688 O O . ALA A 1 87 ? -12.547 -6.859 18.868 1.00 82.75 87 ALA A O 1
ATOM 689 N N . GLN A 1 88 ? -12.106 -5.079 20.168 1.00 83.44 88 GLN A N 1
ATOM 690 C CA . GLN A 1 88 ? -12.978 -4.147 19.448 1.00 83.44 88 GLN A CA 1
ATOM 691 C C . GLN A 1 88 ? -12.529 -3.955 17.992 1.00 83.44 88 GLN A C 1
ATOM 693 O O . GLN A 1 88 ? -13.350 -4.011 17.078 1.00 83.44 88 GLN A O 1
ATOM 698 N N . ILE A 1 89 ? -11.225 -3.799 17.755 1.00 90.19 89 ILE A N 1
ATOM 699 C CA . ILE A 1 89 ? -10.647 -3.674 16.411 1.00 90.19 89 ILE A CA 1
ATOM 700 C C . ILE A 1 89 ? -10.908 -4.931 15.574 1.00 90.19 89 ILE A C 1
ATOM 702 O O . ILE A 1 89 ? -11.315 -4.824 14.416 1.00 90.19 89 ILE A O 1
ATOM 706 N N . LYS A 1 90 ? -10.740 -6.128 16.151 1.00 89.06 90 LYS A N 1
ATOM 707 C CA . LYS A 1 90 ? -11.052 -7.385 15.452 1.00 89.06 90 LYS A CA 1
ATOM 708 C C . LYS A 1 90 ? -12.549 -7.532 15.155 1.00 89.06 90 LYS A C 1
ATOM 710 O O . LYS A 1 90 ? -12.907 -7.987 14.069 1.00 89.06 90 LYS A O 1
ATOM 715 N N . LYS A 1 91 ? -13.431 -7.072 16.047 1.00 86.06 91 LYS A N 1
ATOM 716 C CA . LYS A 1 91 ? -14.881 -7.016 15.786 1.00 86.06 91 LYS A CA 1
ATOM 717 C C . LYS A 1 91 ? -15.207 -6.087 14.610 1.00 86.06 91 LYS A C 1
ATOM 719 O O . LYS A 1 91 ? -15.926 -6.487 13.697 1.00 86.06 91 LYS A O 1
ATOM 724 N N . ILE A 1 92 ? -14.620 -4.887 14.581 1.00 89.19 92 ILE A N 1
ATOM 725 C CA . ILE A 1 92 ? -14.759 -3.935 13.464 1.00 89.19 92 ILE A CA 1
ATOM 726 C C . ILE A 1 92 ? -14.285 -4.567 12.152 1.00 89.19 92 ILE A C 1
ATOM 728 O O . ILE A 1 92 ? -14.990 -4.503 11.144 1.00 89.19 92 ILE A O 1
ATOM 732 N N . GLN A 1 93 ? -13.119 -5.219 12.160 1.00 92.81 93 GLN A N 1
ATOM 733 C CA . GLN A 1 93 ? -12.590 -5.921 10.991 1.00 92.81 93 GLN A CA 1
ATOM 734 C C . GLN A 1 93 ? -13.593 -6.933 10.438 1.00 92.81 93 GLN A C 1
ATOM 736 O O . GLN A 1 93 ? -13.861 -6.941 9.236 1.00 92.81 93 GLN A O 1
ATOM 741 N N . GLN A 1 94 ? -14.158 -7.773 11.308 1.00 90.00 94 GLN A N 1
ATOM 742 C CA . GLN A 1 94 ? -15.118 -8.798 10.913 1.00 90.00 94 GLN A CA 1
ATOM 743 C C . GLN A 1 94 ? -16.361 -8.180 10.265 1.00 90.00 94 GLN A C 1
ATOM 745 O O . GLN A 1 94 ? -16.805 -8.641 9.214 1.00 90.00 94 GLN A O 1
ATOM 750 N N . VAL A 1 95 ? -16.894 -7.105 10.844 1.00 87.00 95 VAL A N 1
ATOM 751 C CA . VAL A 1 95 ? -18.054 -6.385 10.302 1.00 87.00 95 VAL A CA 1
ATOM 752 C C . VAL A 1 95 ? -17.773 -5.819 8.910 1.00 87.00 95 VAL A C 1
ATOM 754 O O . VAL A 1 95 ? -18.588 -5.971 7.991 1.00 87.00 95 VAL A O 1
ATOM 757 N N . LEU A 1 96 ? -16.620 -5.171 8.734 1.00 90.81 96 LEU A N 1
ATOM 758 C CA . LEU A 1 96 ? -16.229 -4.607 7.444 1.00 90.81 96 LEU A CA 1
ATOM 759 C C . LEU A 1 96 ? -16.018 -5.715 6.408 1.00 90.81 96 LEU A C 1
ATOM 761 O O . LEU A 1 96 ? -16.494 -5.588 5.281 1.00 90.81 96 LEU A O 1
ATOM 765 N N . ALA A 1 97 ? -15.396 -6.832 6.794 1.00 91.19 97 ALA A N 1
ATOM 766 C CA . ALA A 1 97 ? -15.210 -7.990 5.924 1.00 91.19 97 ALA A CA 1
ATOM 767 C C . ALA A 1 97 ? -16.550 -8.593 5.467 1.00 91.19 97 ALA A C 1
ATOM 769 O O . ALA A 1 97 ? -16.744 -8.815 4.272 1.00 91.19 97 ALA A O 1
ATOM 770 N N . VAL A 1 98 ? -17.507 -8.779 6.385 1.00 89.88 98 VAL A N 1
ATOM 771 C CA . VAL A 1 98 ? -18.867 -9.248 6.056 1.00 89.88 98 VAL A CA 1
ATOM 772 C C . VAL A 1 98 ? -19.566 -8.279 5.098 1.00 89.88 98 VAL A C 1
ATOM 774 O O . VAL A 1 98 ? -20.211 -8.707 4.141 1.00 89.88 98 VAL A O 1
ATOM 777 N N . SER A 1 99 ? -19.399 -6.971 5.302 1.00 87.19 99 SER A N 1
ATOM 778 C CA . SER A 1 99 ? -19.982 -5.942 4.430 1.00 87.19 99 SER A CA 1
ATOM 779 C C . SER A 1 99 ? -19.389 -5.980 3.015 1.00 87.19 99 SER A C 1
ATOM 781 O O . SER A 1 99 ? -20.123 -5.905 2.024 1.00 87.19 99 SER A O 1
ATOM 783 N N . VAL A 1 100 ? -18.067 -6.153 2.908 1.00 91.94 100 VAL A N 1
ATOM 784 C CA . VAL A 1 100 ? -17.364 -6.330 1.628 1.00 91.94 100 VAL A CA 1
ATOM 785 C C . VAL A 1 100 ? -17.817 -7.600 0.919 1.00 91.94 100 VAL A C 1
ATOM 787 O O . VAL A 1 100 ? -18.026 -7.565 -0.293 1.00 91.94 100 VAL A O 1
ATOM 790 N N . GLU A 1 101 ? -18.009 -8.700 1.640 1.00 91.94 101 GLU A N 1
ATOM 791 C CA . GLU A 1 101 ? -18.458 -9.950 1.028 1.00 91.94 101 GLU A CA 1
ATOM 792 C C . GLU A 1 101 ? -19.911 -9.859 0.541 1.00 91.94 101 GLU A C 1
ATOM 794 O O . GLU A 1 101 ? -20.228 -10.334 -0.548 1.00 91.94 101 GLU A O 1
ATOM 799 N N . ALA A 1 102 ? -20.775 -9.154 1.277 1.00 88.75 102 ALA A N 1
ATOM 800 C CA . ALA A 1 102 ? -22.163 -8.931 0.877 1.00 88.75 102 ALA A CA 1
ATOM 801 C C . ALA A 1 102 ? -22.291 -8.099 -0.415 1.00 88.75 102 ALA A C 1
ATOM 803 O O . ALA A 1 102 ? -23.142 -8.387 -1.259 1.00 88.75 102 ALA A O 1
ATOM 804 N N . ASN A 1 103 ? -21.469 -7.054 -0.593 1.00 88.06 103 ASN A N 1
ATOM 805 C CA . ASN A 1 103 ? -21.440 -6.271 -1.834 1.00 88.06 103 ASN A CA 1
ATOM 806 C C . ASN A 1 103 ? -20.077 -5.603 -2.075 1.00 88.06 103 ASN A C 1
ATOM 808 O O . ASN A 1 103 ? -19.881 -4.408 -1.827 1.00 88.06 103 ASN A O 1
ATOM 812 N N . SER A 1 104 ? -19.150 -6.368 -2.649 1.00 90.81 104 SER A N 1
ATOM 813 C CA . SER A 1 104 ? -17.771 -5.923 -2.881 1.00 90.81 104 SER A CA 1
ATOM 814 C C . SER A 1 104 ? -17.663 -4.715 -3.809 1.00 90.81 104 SER A C 1
ATOM 816 O O . SER A 1 104 ? -16.796 -3.871 -3.608 1.00 90.81 104 SER A O 1
ATOM 818 N N . LYS A 1 105 ? -18.562 -4.570 -4.790 1.00 89.25 105 LYS A N 1
ATOM 819 C CA . LYS A 1 105 ? -18.538 -3.433 -5.726 1.00 89.25 105 LYS A CA 1
ATOM 820 C C . LYS A 1 105 ? -18.806 -2.100 -5.029 1.00 89.25 105 LYS A C 1
ATOM 822 O O . LYS A 1 105 ? -18.214 -1.098 -5.413 1.00 89.25 105 LYS A O 1
ATOM 827 N N . ALA A 1 106 ? -19.701 -2.089 -4.043 1.00 87.06 106 ALA A N 1
ATOM 828 C CA . ALA A 1 106 ? -20.063 -0.876 -3.316 1.00 87.06 106 ALA A CA 1
ATOM 829 C C . ALA A 1 106 ? -19.121 -0.602 -2.136 1.00 87.06 106 ALA A C 1
ATOM 831 O O . ALA A 1 106 ? -18.767 0.547 -1.885 1.00 87.06 106 ALA A O 1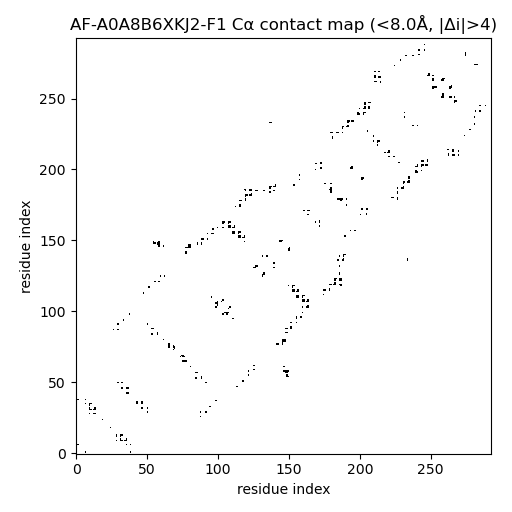
ATOM 832 N N . TRP A 1 107 ? -18.729 -1.650 -1.409 1.00 90.62 107 TRP A N 1
ATOM 833 C CA . TRP A 1 107 ? -18.020 -1.512 -0.139 1.00 90.62 107 TRP A CA 1
ATOM 834 C C . TRP A 1 107 ? -16.502 -1.504 -0.280 1.00 90.62 107 TRP A C 1
ATOM 836 O O . TRP A 1 107 ? -15.845 -0.680 0.354 1.00 90.62 107 TRP A O 1
ATOM 846 N N . ALA A 1 108 ? -15.937 -2.375 -1.121 1.00 94.56 108 ALA A N 1
ATOM 847 C CA . ALA A 1 108 ? -14.490 -2.561 -1.165 1.00 94.56 108 ALA A CA 1
ATOM 848 C C . ALA A 1 108 ? -13.719 -1.295 -1.581 1.00 94.56 108 ALA A C 1
ATOM 850 O O . ALA A 1 108 ? -12.746 -0.996 -0.900 1.00 94.56 108 ALA A O 1
ATOM 851 N N . PRO A 1 109 ? -14.118 -0.502 -2.603 1.00 94.31 109 PRO A N 1
ATOM 852 C CA . PRO A 1 109 ? -13.368 0.705 -2.973 1.00 94.31 109 PRO A CA 1
ATOM 853 C C . PRO A 1 109 ? -13.314 1.754 -1.855 1.00 94.31 109 PRO A C 1
ATOM 855 O O . PRO A 1 109 ? -12.272 2.350 -1.606 1.00 94.31 109 PRO A O 1
ATOM 858 N N . MET A 1 110 ? -14.437 1.956 -1.167 1.00 93.56 110 MET A N 1
ATOM 859 C CA . MET A 1 110 ? -14.578 2.939 -0.092 1.00 93.56 110 MET A CA 1
ATOM 860 C C . MET A 1 110 ? -13.824 2.509 1.168 1.00 93.56 110 MET A C 1
ATOM 862 O O . MET A 1 110 ? -13.087 3.311 1.734 1.00 93.56 110 MET A O 1
ATOM 866 N N . ILE A 1 111 ? -13.973 1.247 1.588 1.00 95.69 111 ILE A N 1
ATOM 867 C CA . ILE A 1 111 ? -13.263 0.710 2.757 1.00 95.69 111 ILE A CA 1
ATOM 868 C C . ILE A 1 111 ? -11.759 0.644 2.478 1.00 95.69 111 ILE A C 1
ATOM 870 O O . ILE A 1 111 ? -10.973 1.001 3.348 1.00 95.69 111 ILE A O 1
ATOM 874 N N . PHE A 1 112 ? -11.351 0.263 1.264 1.00 97.31 112 PHE A N 1
ATOM 875 C CA . PHE A 1 112 ? -9.953 0.312 0.834 1.00 97.31 112 PHE A CA 1
ATOM 876 C C . PHE A 1 112 ? -9.376 1.723 0.956 1.00 97.31 112 PHE A C 1
ATOM 878 O O . PHE A 1 112 ? -8.337 1.907 1.585 1.00 97.31 112 PHE A O 1
ATOM 885 N N . GLN A 1 113 ? -10.057 2.722 0.387 1.00 96.62 113 GLN A N 1
ATOM 886 C CA . GLN A 1 113 ? -9.596 4.106 0.442 1.00 96.62 113 GLN A CA 1
ATOM 887 C C . GLN A 1 113 ? -9.474 4.599 1.886 1.00 96.62 113 GLN A C 1
ATOM 889 O O . GLN A 1 113 ? -8.448 5.173 2.246 1.00 96.62 113 GLN A O 1
ATOM 894 N N . TRP A 1 114 ? -10.491 4.340 2.707 1.00 96.81 114 TRP A N 1
ATOM 895 C CA . TRP A 1 114 ? -10.476 4.679 4.125 1.00 96.81 114 TRP A CA 1
ATOM 896 C C . TRP A 1 114 ? -9.304 4.009 4.854 1.00 96.81 114 TRP A C 1
ATOM 898 O O . TRP A 1 114 ? -8.503 4.706 5.467 1.00 96.81 114 TRP A O 1
ATOM 908 N N . ALA A 1 115 ? -9.131 2.691 4.721 1.00 97.88 115 ALA A N 1
ATOM 909 C CA . ALA A 1 115 ? -8.086 1.953 5.429 1.00 97.88 115 ALA A CA 1
ATOM 910 C C . ALA A 1 115 ? -6.674 2.432 5.047 1.00 97.88 115 ALA A C 1
ATOM 912 O O . ALA A 1 115 ? -5.822 2.619 5.921 1.00 97.88 115 ALA A O 1
ATOM 913 N N . VAL A 1 116 ? -6.440 2.705 3.759 1.00 97.81 116 VAL A N 1
ATOM 914 C CA . VAL A 1 116 ? -5.176 3.269 3.258 1.00 97.81 116 VAL A CA 1
ATOM 915 C C . VAL A 1 116 ? -4.924 4.660 3.843 1.00 97.81 116 VAL A C 1
ATOM 917 O O . VAL A 1 116 ? -3.822 4.937 4.320 1.00 97.81 116 VAL A O 1
ATOM 920 N N . GLN A 1 117 ? -5.934 5.534 3.836 1.00 96.94 117 GLN A N 1
ATOM 921 C CA . GLN A 1 117 ? -5.816 6.894 4.364 1.00 96.94 117 GLN A CA 1
ATOM 922 C C . GLN A 1 117 ? -5.587 6.900 5.878 1.00 96.94 117 GLN A C 1
ATOM 924 O O . GLN A 1 117 ? -4.670 7.575 6.340 1.00 96.94 117 GLN A O 1
ATOM 929 N N . THR A 1 118 ? -6.353 6.117 6.639 1.00 96.81 118 THR A N 1
ATOM 930 C CA . THR A 1 118 ? -6.199 5.995 8.094 1.00 96.81 118 THR A CA 1
ATOM 931 C C . THR A 1 118 ? -4.818 5.455 8.454 1.00 96.81 118 THR A C 1
ATOM 933 O O . THR A 1 118 ? -4.135 6.051 9.282 1.00 96.81 118 THR A O 1
ATOM 936 N N . THR A 1 119 ? -4.346 4.400 7.780 1.00 97.25 119 THR A N 1
ATOM 937 C CA . THR A 1 119 ? -2.992 3.860 8.010 1.00 97.25 119 THR A CA 1
ATOM 938 C C . THR A 1 119 ? -1.922 4.910 7.722 1.00 97.25 119 THR A C 1
ATOM 940 O O . THR A 1 119 ? -1.029 5.130 8.534 1.00 97.25 119 THR A O 1
ATOM 943 N N . SER A 1 120 ? -2.026 5.602 6.586 1.00 96.31 120 SER A N 1
ATOM 944 C CA . SER A 1 120 ? -1.072 6.641 6.188 1.00 96.31 120 SER A CA 1
ATOM 945 C C . SER A 1 120 ? -1.028 7.807 7.176 1.00 96.31 120 SER A C 1
ATOM 947 O O . SER A 1 120 ? 0.058 8.252 7.546 1.00 96.31 120 SER A O 1
ATOM 949 N N . GLN A 1 121 ? -2.183 8.261 7.666 1.00 95.88 121 GLN A N 1
ATOM 950 C CA . GLN A 1 121 ? -2.262 9.324 8.668 1.00 95.88 121 GLN A CA 1
ATOM 951 C C . GLN A 1 121 ? -1.665 8.899 10.015 1.00 95.88 121 GLN A C 1
ATOM 953 O O . GLN A 1 121 ? -0.897 9.666 10.591 1.00 95.88 121 GLN A O 1
ATOM 958 N N . ILE A 1 122 ? -1.949 7.678 10.487 1.00 95.56 122 ILE A N 1
ATOM 959 C CA . ILE A 1 122 ? -1.334 7.117 11.702 1.00 95.56 122 ILE A CA 1
ATOM 960 C C . ILE A 1 122 ? 0.194 7.091 11.550 1.00 95.56 122 ILE A C 1
ATOM 962 O O . ILE A 1 122 ? 0.919 7.611 12.403 1.00 95.56 122 ILE A O 1
ATOM 966 N N . CYS A 1 123 ? 0.696 6.544 10.439 1.00 94.12 123 CYS A N 1
ATOM 967 C CA . CYS A 1 123 ? 2.131 6.469 10.180 1.00 94.12 123 CYS A CA 1
ATOM 968 C C . CYS A 1 123 ? 2.786 7.851 10.098 1.00 94.12 123 CYS A C 1
ATOM 970 O O . CYS A 1 123 ? 3.866 8.033 10.653 1.00 94.12 123 CYS A O 1
ATOM 972 N N . GLY A 1 124 ? 2.153 8.829 9.448 1.00 93.00 124 GLY A N 1
ATOM 973 C CA . GLY A 1 124 ? 2.666 10.198 9.371 1.00 93.00 124 GLY A CA 1
ATOM 974 C C . GLY A 1 124 ? 2.684 10.906 10.728 1.00 93.00 124 GLY A C 1
ATOM 975 O O . GLY A 1 124 ? 3.681 11.530 11.098 1.00 93.00 124 GLY A O 1
ATOM 976 N N . GLN A 1 125 ? 1.610 10.763 11.508 1.00 92.94 125 GLN A N 1
ATOM 977 C CA . GLN A 1 125 ? 1.474 11.414 12.811 1.00 92.94 125 GLN A CA 1
ATOM 978 C C . GLN A 1 125 ? 2.531 10.937 13.811 1.00 92.94 125 GLN A C 1
ATOM 980 O O . GLN A 1 125 ? 3.102 11.751 14.535 1.00 92.94 125 GLN A O 1
ATOM 985 N N . TYR A 1 126 ? 2.797 9.631 13.863 1.00 89.19 126 TYR A N 1
ATOM 986 C CA . TYR A 1 126 ? 3.705 9.061 14.862 1.00 89.19 126 TYR A CA 1
ATOM 987 C C . TYR A 1 126 ? 5.103 8.748 14.314 1.00 89.19 126 TYR A C 1
ATOM 989 O O . TYR A 1 126 ? 6.059 8.721 15.084 1.00 89.19 126 TYR A O 1
ATOM 997 N N . GLY A 1 127 ? 5.261 8.565 13.001 1.00 83.00 127 GLY A N 1
ATOM 998 C CA . GLY A 1 127 ? 6.555 8.289 12.367 1.00 83.00 127 GLY A CA 1
ATOM 999 C C . GLY A 1 127 ? 7.508 9.487 12.363 1.00 83.00 127 GLY A C 1
ATOM 1000 O O . GLY A 1 127 ? 8.723 9.305 12.333 1.00 83.00 127 GLY A O 1
ATOM 1001 N N . THR A 1 128 ? 6.975 10.708 12.459 1.00 83.88 128 THR A N 1
ATOM 1002 C CA . THR A 1 128 ? 7.766 11.948 12.566 1.00 83.88 128 THR A CA 1
ATOM 1003 C C . THR A 1 128 ? 8.425 12.135 13.931 1.00 83.88 128 THR A C 1
ATOM 1005 O O . THR A 1 128 ? 9.319 12.975 14.075 1.00 83.88 128 THR A O 1
ATOM 1008 N N . LYS A 1 129 ? 8.030 11.354 14.944 1.00 83.38 129 LYS A N 1
ATOM 1009 C CA . LYS A 1 129 ? 8.662 11.409 16.261 1.00 83.38 129 LYS A CA 1
ATOM 1010 C C . LYS A 1 129 ? 10.137 11.016 16.166 1.00 83.38 129 LYS A C 1
ATOM 1012 O O . LYS A 1 129 ? 10.502 10.072 15.468 1.00 83.38 129 LYS A O 1
ATOM 1017 N N . ARG A 1 130 ? 10.990 11.730 16.911 1.00 74.00 130 ARG A N 1
ATOM 1018 C CA . ARG A 1 130 ? 12.462 11.641 16.825 1.00 74.00 130 ARG A CA 1
ATOM 1019 C C . ARG A 1 130 ? 13.011 10.213 16.937 1.00 74.00 130 ARG A C 1
ATOM 1021 O O . ARG A 1 130 ? 14.018 9.923 16.307 1.00 74.00 130 ARG A O 1
ATOM 1028 N N . HIS A 1 131 ? 12.366 9.346 17.715 1.00 78.50 131 HIS A N 1
ATOM 1029 C CA . HIS A 1 131 ? 12.805 7.963 17.916 1.00 78.50 131 HIS A CA 1
ATOM 1030 C C . HIS A 1 131 ? 12.584 7.064 16.690 1.00 78.50 131 HIS A C 1
ATOM 1032 O O . HIS A 1 131 ? 13.343 6.126 16.489 1.00 78.50 131 HIS A O 1
ATOM 1038 N N . PHE A 1 132 ? 11.591 7.367 15.849 1.00 80.88 132 PHE A N 1
ATOM 1039 C CA . PHE A 1 132 ? 11.192 6.528 14.708 1.00 80.88 132 PHE A CA 1
ATOM 1040 C C . PHE A 1 132 ? 11.541 7.153 13.350 1.00 80.88 132 PHE A C 1
ATOM 1042 O O . PHE A 1 132 ? 11.425 6.510 12.299 1.00 80.88 132 PHE A O 1
ATOM 1049 N N . SER A 1 133 ? 11.984 8.413 13.343 1.00 81.25 133 SER A N 1
ATOM 1050 C CA . SER A 1 133 ? 12.264 9.152 12.111 1.00 81.25 133 SER A CA 1
ATOM 1051 C C . SER A 1 133 ? 13.412 8.543 11.303 1.00 81.25 133 SER A C 1
ATOM 1053 O O . SER A 1 133 ? 13.383 8.599 10.075 1.00 81.25 133 SER A O 1
ATOM 1055 N N . THR A 1 134 ? 14.370 7.895 11.967 1.00 84.38 134 THR A N 1
ATOM 1056 C CA . THR A 1 134 ? 15.543 7.265 11.341 1.00 84.38 134 THR A CA 1
ATOM 1057 C C . THR A 1 134 ? 15.345 5.795 10.986 1.00 84.38 134 THR A C 1
ATOM 1059 O O . THR A 1 134 ? 16.258 5.196 10.428 1.00 84.38 134 THR A O 1
ATOM 1062 N N . PHE A 1 135 ? 14.186 5.204 11.296 1.00 88.69 135 PHE A N 1
ATOM 1063 C CA . PHE A 1 135 ? 13.945 3.788 11.021 1.00 88.69 135 PHE A CA 1
ATOM 1064 C C . PHE A 1 135 ? 14.025 3.496 9.518 1.00 88.69 135 PHE A C 1
ATOM 1066 O O . PHE A 1 135 ? 13.569 4.270 8.673 1.00 88.69 135 PHE A O 1
ATOM 1073 N N . SER A 1 136 ? 14.587 2.347 9.177 1.00 90.69 136 SER A N 1
ATOM 1074 C CA . SER A 1 136 ? 14.500 1.753 7.849 1.00 90.69 136 SER A CA 1
ATOM 1075 C C . SER A 1 136 ? 13.067 1.295 7.547 1.00 90.69 136 SER A C 1
ATOM 1077 O O . SER A 1 136 ? 12.220 1.178 8.436 1.00 90.69 136 SER A O 1
ATOM 1079 N N . ILE A 1 137 ? 12.778 0.990 6.276 1.00 92.12 137 ILE A N 1
ATOM 1080 C CA . ILE A 1 137 ? 11.485 0.400 5.889 1.00 92.12 137 ILE A CA 1
ATOM 1081 C C . ILE A 1 137 ? 11.219 -0.900 6.668 1.00 92.12 137 ILE A C 1
ATOM 1083 O O . ILE A 1 137 ? 10.094 -1.114 7.112 1.00 92.12 137 ILE A O 1
ATOM 1087 N N . GLY A 1 138 ? 12.248 -1.728 6.885 1.00 91.31 138 GLY A N 1
ATOM 1088 C CA . GLY A 1 138 ? 12.122 -2.982 7.631 1.00 91.31 138 GLY A CA 1
ATOM 1089 C C . GLY A 1 138 ? 11.787 -2.773 9.108 1.00 91.31 138 GLY A C 1
ATOM 1090 O O . GLY A 1 138 ? 10.900 -3.437 9.634 1.00 91.31 138 GLY A O 1
ATOM 1091 N N . GLU A 1 139 ? 12.427 -1.811 9.773 1.00 91.19 139 GLU A N 1
ATOM 1092 C CA . GLU A 1 139 ? 12.118 -1.488 11.175 1.00 91.19 139 GLU A CA 1
ATOM 1093 C C . GLU A 1 139 ? 10.715 -0.890 11.320 1.00 91.19 139 GLU A C 1
ATOM 1095 O O . GLU A 1 139 ? 9.982 -1.253 12.238 1.00 91.19 139 GLU A O 1
ATOM 1100 N N . ARG A 1 140 ? 10.285 -0.036 10.378 1.00 92.31 140 ARG A N 1
ATOM 1101 C CA . ARG A 1 140 ? 8.899 0.465 10.344 1.00 92.31 140 ARG A CA 1
ATOM 1102 C C . ARG A 1 140 ? 7.896 -0.659 10.123 1.00 92.31 140 ARG A C 1
ATOM 1104 O O . ARG A 1 140 ? 6.853 -0.666 10.765 1.00 92.31 140 ARG A O 1
ATOM 1111 N N . PHE A 1 141 ? 8.212 -1.603 9.243 1.00 91.44 141 PHE A N 1
ATOM 1112 C CA . PHE A 1 141 ? 7.381 -2.777 9.009 1.00 91.44 141 PHE A CA 1
ATOM 1113 C C . PHE A 1 141 ? 7.187 -3.583 10.301 1.00 91.44 141 PHE A C 1
ATOM 1115 O O . PHE A 1 141 ? 6.053 -3.903 10.647 1.00 91.44 141 PHE A O 1
ATOM 1122 N N . GLN A 1 142 ? 8.260 -3.834 11.060 1.00 90.94 142 GLN A N 1
ATOM 1123 C CA . GLN A 1 142 ? 8.171 -4.521 12.354 1.00 90.94 142 GLN A CA 1
ATOM 1124 C C . GLN A 1 142 ? 7.382 -3.711 13.392 1.00 90.94 142 GLN A C 1
ATOM 1126 O O . GLN A 1 142 ? 6.482 -4.255 14.028 1.00 90.94 142 GLN A O 1
ATOM 1131 N N . LEU A 1 143 ? 7.646 -2.408 13.527 1.00 91.38 143 LEU A N 1
ATOM 1132 C CA . LEU A 1 143 ? 6.907 -1.531 14.442 1.00 91.38 143 LEU A CA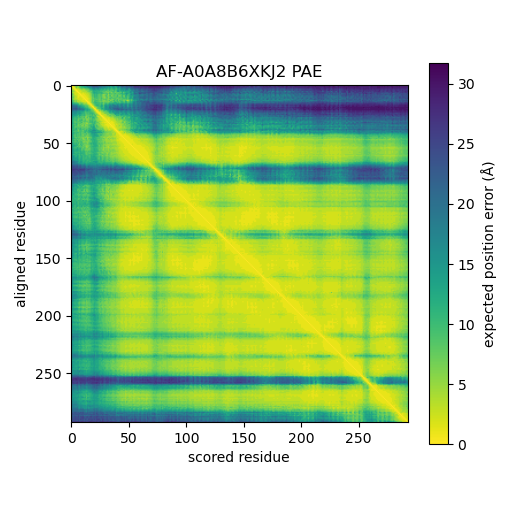 1
ATOM 1133 C C . LEU A 1 143 ? 5.395 -1.573 14.168 1.00 91.38 143 LEU A C 1
ATOM 1135 O O . LEU A 1 143 ? 4.589 -1.790 15.070 1.00 91.38 143 LEU A O 1
ATOM 1139 N N . TRP A 1 144 ? 4.997 -1.374 12.912 1.00 92.94 144 TRP A N 1
ATOM 1140 C CA . TRP A 1 144 ? 3.587 -1.229 12.565 1.00 92.94 144 TRP A CA 1
ATOM 1141 C C . TRP A 1 144 ? 2.840 -2.557 12.446 1.00 92.94 144 TRP A C 1
ATOM 1143 O O . TRP A 1 144 ? 1.630 -2.582 12.667 1.00 92.94 144 TRP A O 1
ATOM 1153 N N . LEU A 1 145 ? 3.508 -3.673 12.157 1.00 90.75 145 LEU A N 1
ATOM 1154 C CA . LEU A 1 145 ? 2.842 -4.978 12.200 1.00 90.75 145 LEU A CA 1
ATOM 1155 C C . LEU A 1 145 ? 2.542 -5.462 13.616 1.00 90.75 145 LEU A C 1
ATOM 1157 O O . LEU A 1 145 ? 1.593 -6.225 13.799 1.00 90.75 145 LEU A O 1
ATOM 1161 N N . ASN A 1 146 ? 3.309 -5.016 14.607 1.00 90.25 146 ASN A N 1
ATOM 1162 C CA . ASN A 1 146 ? 3.068 -5.370 16.003 1.00 90.25 146 ASN A CA 1
ATOM 1163 C C . ASN A 1 146 ? 2.049 -4.448 16.692 1.00 90.25 146 ASN A C 1
ATOM 1165 O O . ASN A 1 146 ? 1.535 -4.770 17.764 1.00 90.25 146 ASN A O 1
ATOM 1169 N N . CYS A 1 147 ? 1.677 -3.342 16.045 1.00 91.88 147 CYS A N 1
ATOM 1170 C CA . CYS A 1 147 ? 0.512 -2.555 16.419 1.00 91.88 147 CYS A CA 1
ATOM 1171 C C . CYS A 1 147 ? -0.768 -3.198 15.857 1.00 91.88 147 CYS A C 1
ATOM 1173 O O . CYS A 1 147 ? -0.961 -3.281 14.641 1.00 91.88 147 CYS A O 1
ATOM 1175 N N . SER A 1 148 ? -1.677 -3.613 16.745 1.00 92.25 148 SER A N 1
ATOM 1176 C CA . SER A 1 148 ? -2.934 -4.287 16.381 1.00 92.25 148 SER A CA 1
ATOM 1177 C C . SER A 1 148 ? -3.789 -3.474 15.398 1.00 92.25 148 SER A C 1
ATOM 1179 O O . SER A 1 148 ? -4.351 -4.035 14.458 1.00 92.25 148 SER A O 1
ATOM 1181 N N . ALA A 1 149 ? -3.840 -2.150 15.567 1.00 93.81 149 ALA A N 1
ATOM 1182 C CA . ALA A 1 149 ? -4.580 -1.241 14.698 1.00 93.81 149 ALA A CA 1
ATOM 1183 C C . ALA A 1 149 ? -4.051 -1.233 13.258 1.00 93.81 149 ALA A C 1
ATOM 1185 O O . ALA A 1 149 ? -4.810 -1.505 12.327 1.00 93.81 149 ALA A O 1
ATOM 1186 N N . THR A 1 150 ? -2.766 -0.943 13.049 1.00 95.12 150 THR A N 1
ATOM 1187 C CA . THR A 1 150 ? -2.191 -0.865 11.696 1.00 95.12 150 THR A CA 1
ATOM 1188 C C . THR A 1 150 ? -2.093 -2.228 11.030 1.00 95.12 150 THR A C 1
ATOM 1190 O O . THR A 1 150 ? -2.311 -2.315 9.824 1.00 95.12 150 THR A O 1
ATOM 1193 N N . ASN A 1 151 ? -1.855 -3.296 11.797 1.00 94.56 151 ASN A N 1
ATOM 1194 C CA . ASN A 1 151 ? -1.926 -4.664 11.290 1.00 94.56 151 ASN A CA 1
ATOM 1195 C C . ASN A 1 151 ? -3.321 -4.963 10.709 1.00 94.56 151 ASN A C 1
ATOM 1197 O O . ASN A 1 151 ? -3.447 -5.316 9.538 1.00 94.56 151 ASN A O 1
ATOM 1201 N N . VAL A 1 152 ? -4.384 -4.704 11.476 1.00 95.88 152 VAL A N 1
ATOM 1202 C CA . VAL A 1 152 ? -5.761 -4.940 11.020 1.00 95.88 152 VAL A CA 1
ATOM 1203 C C . VAL A 1 152 ? -6.158 -4.031 9.855 1.00 95.88 152 VAL A C 1
ATOM 1205 O O . VAL A 1 152 ? -6.820 -4.492 8.925 1.00 95.88 152 VAL A O 1
ATOM 1208 N N . LEU A 1 153 ? -5.742 -2.761 9.843 1.00 97.62 153 LEU A N 1
ATOM 1209 C CA . LEU A 1 153 ? -5.975 -1.878 8.692 1.00 97.62 153 LEU A CA 1
ATOM 1210 C C . LEU A 1 153 ? -5.288 -2.398 7.424 1.00 97.62 153 LEU A C 1
ATOM 1212 O O . LEU A 1 153 ? -5.862 -2.307 6.334 1.00 97.62 153 LEU A O 1
ATOM 1216 N N . LEU A 1 154 ? -4.091 -2.972 7.550 1.00 97.12 154 LEU A N 1
ATOM 1217 C CA . LEU A 1 154 ? -3.378 -3.582 6.432 1.00 97.12 154 LEU A CA 1
ATOM 1218 C C . LEU A 1 154 ? -4.092 -4.848 5.939 1.00 97.12 154 LEU A C 1
ATOM 1220 O O . LEU A 1 154 ? -4.285 -4.999 4.732 1.00 97.12 154 LEU A O 1
ATOM 1224 N N . GLU A 1 155 ? -4.571 -5.703 6.849 1.00 97.00 155 GLU A N 1
ATOM 1225 C CA . GLU A 1 155 ? -5.402 -6.871 6.517 1.00 97.00 155 GLU A CA 1
ATOM 1226 C C . GLU A 1 155 ? -6.680 -6.453 5.761 1.00 97.00 155 GLU A C 1
ATOM 1228 O O . GLU A 1 155 ? -7.011 -7.028 4.721 1.00 97.00 155 GLU A O 1
ATOM 1233 N N . ILE A 1 156 ? -7.375 -5.408 6.232 1.00 97.50 156 ILE A N 1
ATOM 1234 C CA . ILE A 1 156 ? -8.558 -4.837 5.562 1.00 97.50 156 ILE A CA 1
ATOM 1235 C C . ILE A 1 156 ? -8.190 -4.304 4.174 1.00 97.50 156 ILE A C 1
ATOM 1237 O O . ILE A 1 156 ? -8.910 -4.555 3.203 1.00 97.50 156 ILE A O 1
ATOM 1241 N N . THR A 1 157 ? -7.067 -3.589 4.067 1.00 97.94 157 THR A N 1
ATOM 1242 C CA . THR A 1 157 ? -6.570 -3.022 2.808 1.00 97.94 157 THR A CA 1
ATOM 1243 C C . THR A 1 157 ? -6.330 -4.123 1.781 1.00 97.94 157 THR A C 1
ATOM 1245 O O . THR A 1 157 ? -6.863 -4.050 0.672 1.00 97.94 157 THR A O 1
ATOM 1248 N N . VAL A 1 158 ? -5.592 -5.171 2.155 1.00 97.62 158 VAL A N 1
ATOM 1249 C CA . VAL A 1 158 ? -5.313 -6.324 1.291 1.00 97.62 158 VAL A CA 1
ATOM 1250 C C . VAL A 1 158 ? -6.607 -7.041 0.908 1.00 97.62 158 VAL A C 1
ATOM 1252 O O . VAL A 1 158 ? -6.832 -7.288 -0.278 1.00 97.62 158 VAL A O 1
ATOM 1255 N N . GLY A 1 159 ? -7.490 -7.318 1.872 1.00 96.94 159 GLY A N 1
ATOM 1256 C CA . GLY A 1 159 ? -8.759 -8.006 1.624 1.00 96.94 159 GLY A CA 1
ATOM 1257 C C . GLY A 1 159 ? -9.675 -7.247 0.659 1.00 96.94 159 GLY A C 1
ATOM 1258 O O . GLY A 1 159 ? -10.255 -7.842 -0.251 1.00 96.94 159 GLY A O 1
ATOM 1259 N N . CYS A 1 160 ? -9.762 -5.920 0.785 1.00 97.06 160 CYS A N 1
ATOM 1260 C CA . CYS A 1 160 ? -10.509 -5.098 -0.166 1.00 97.06 160 CYS A CA 1
ATOM 1261 C C . CYS A 1 160 ? -9.828 -5.076 -1.537 1.00 97.06 160 CYS A C 1
ATOM 1263 O O . CYS A 1 160 ? -10.500 -5.249 -2.557 1.00 97.06 160 CYS A O 1
ATOM 1265 N N . LEU A 1 161 ? -8.501 -4.908 -1.565 1.00 96.56 161 LEU A N 1
ATOM 1266 C CA . LEU A 1 161 ? -7.720 -4.825 -2.795 1.00 96.56 161 LEU A CA 1
ATOM 1267 C C . LEU A 1 161 ? -7.849 -6.105 -3.633 1.00 96.56 161 LEU A C 1
ATOM 1269 O O . LEU A 1 161 ? -8.075 -6.007 -4.837 1.00 96.56 161 LEU A O 1
ATOM 1273 N N . GLN A 1 162 ? -7.856 -7.290 -3.012 1.00 96.31 162 GLN A N 1
ATOM 1274 C CA . GLN A 1 162 ? -8.118 -8.570 -3.693 1.00 96.31 162 GLN A CA 1
ATOM 1275 C C . GLN A 1 162 ? -9.429 -8.564 -4.499 1.00 96.31 162 GLN A C 1
ATOM 1277 O O . GLN A 1 162 ? -9.506 -9.174 -5.565 1.00 96.31 162 GLN A O 1
ATOM 1282 N N . LYS A 1 163 ? -10.463 -7.856 -4.027 1.00 95.75 163 LYS A N 1
ATOM 1283 C CA . LYS A 1 163 ? -11.780 -7.805 -4.685 1.00 95.75 163 LYS A CA 1
ATOM 1284 C C . LYS A 1 163 ? -11.837 -6.799 -5.841 1.00 95.75 163 LYS A C 1
ATOM 1286 O O . LYS A 1 163 ? -12.660 -6.965 -6.745 1.00 95.75 163 LYS A O 1
ATOM 1291 N N . ILE A 1 164 ? -11.001 -5.756 -5.822 1.00 95.44 164 ILE A N 1
ATOM 1292 C CA . ILE A 1 164 ? -11.113 -4.607 -6.744 1.00 95.44 164 ILE A CA 1
ATOM 1293 C C . ILE A 1 164 ? -9.935 -4.447 -7.706 1.00 95.44 164 ILE A C 1
ATOM 1295 O O . ILE A 1 164 ? -10.127 -3.875 -8.782 1.00 95.44 164 ILE A O 1
ATOM 1299 N N . ILE A 1 165 ? -8.749 -4.968 -7.371 1.00 94.38 165 ILE A N 1
ATOM 1300 C CA . ILE A 1 165 ? -7.509 -4.663 -8.093 1.00 94.38 165 ILE A CA 1
ATOM 1301 C C . ILE A 1 165 ? -7.620 -5.021 -9.572 1.00 94.38 165 ILE A C 1
ATOM 1303 O O . ILE A 1 165 ? -7.331 -4.181 -10.408 1.00 94.38 165 ILE A O 1
ATOM 1307 N N . LEU A 1 166 ? -8.164 -6.189 -9.926 1.00 93.12 166 LEU A N 1
ATOM 1308 C CA . LEU A 1 166 ? -8.266 -6.630 -11.324 1.00 93.12 166 LEU A CA 1
ATOM 1309 C C . LEU A 1 166 ? -9.143 -5.729 -12.204 1.00 93.12 166 LEU A C 1
ATOM 1311 O O . LEU A 1 166 ? -8.913 -5.649 -13.406 1.00 93.12 166 LEU A O 1
ATOM 1315 N N . LYS A 1 167 ? -10.140 -5.053 -11.623 1.00 90.81 167 LYS A N 1
ATOM 1316 C CA . LYS A 1 167 ? -11.091 -4.209 -12.366 1.00 90.81 167 LYS A CA 1
ATOM 1317 C C . LYS A 1 167 ? -10.696 -2.741 -12.378 1.00 90.81 167 LYS A C 1
ATOM 1319 O O . LYS A 1 167 ? -11.165 -2.006 -13.238 1.00 90.81 167 LYS A O 1
ATOM 1324 N N . ASN A 1 168 ? -9.907 -2.304 -11.398 1.00 90.00 168 ASN A N 1
ATOM 1325 C CA . ASN A 1 168 ? -9.667 -0.886 -11.167 1.00 90.00 168 ASN A CA 1
ATOM 1326 C C . ASN A 1 168 ? -8.232 -0.583 -10.707 1.00 90.00 168 ASN A C 1
ATOM 1328 O O . ASN A 1 168 ? -8.018 0.171 -9.755 1.00 90.00 168 ASN A O 1
ATOM 1332 N N . GLN A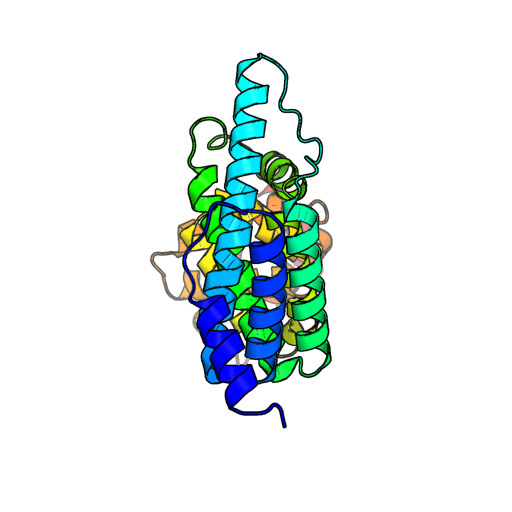 1 169 ? -7.255 -1.199 -11.379 1.00 92.44 169 GLN A N 1
ATOM 1333 C CA . GLN A 1 169 ? -5.830 -1.148 -11.027 1.00 92.44 169 GLN A CA 1
ATOM 1334 C C . GLN A 1 169 ? -5.328 0.290 -10.833 1.00 92.44 169 GLN A C 1
ATOM 1336 O O . GLN A 1 169 ? -4.706 0.591 -9.816 1.00 92.44 169 GLN A O 1
ATOM 1341 N N . ASP A 1 170 ? -5.656 1.191 -11.763 1.00 91.94 170 ASP A N 1
ATOM 1342 C CA . ASP A 1 170 ? -5.116 2.554 -11.768 1.00 91.94 170 ASP A CA 1
ATOM 1343 C C . ASP A 1 170 ? -5.661 3.404 -10.613 1.00 91.94 170 ASP A C 1
ATOM 1345 O O . ASP A 1 170 ? -4.909 4.153 -9.993 1.00 91.94 170 ASP A O 1
ATOM 1349 N N . ASN A 1 171 ? -6.946 3.272 -10.264 1.00 93.31 171 ASN A N 1
ATOM 1350 C CA . ASN A 1 171 ? -7.501 3.995 -9.116 1.00 93.31 171 ASN A CA 1
ATOM 1351 C C . ASN A 1 171 ? -6.987 3.428 -7.788 1.00 93.31 171 ASN A C 1
ATOM 1353 O O . ASN A 1 171 ? -6.710 4.198 -6.867 1.00 93.31 171 ASN A O 1
ATOM 1357 N N . CYS A 1 172 ? -6.806 2.105 -7.699 1.00 95.44 172 CYS A N 1
ATOM 1358 C CA . CYS A 1 172 ? -6.214 1.479 -6.516 1.00 95.44 172 CYS A CA 1
ATOM 1359 C C . CYS A 1 172 ? -4.784 1.978 -6.294 1.00 95.44 172 CYS A C 1
ATOM 1361 O O . CYS A 1 172 ? -4.446 2.417 -5.196 1.00 95.44 172 CYS A O 1
ATOM 1363 N N . LEU A 1 173 ? -3.969 1.981 -7.354 1.00 95.19 173 LEU A N 1
ATOM 1364 C CA . LEU A 1 173 ? -2.602 2.479 -7.290 1.00 95.19 173 LEU A CA 1
ATOM 1365 C C . LEU A 1 173 ? -2.559 3.974 -6.957 1.00 95.19 173 LEU A C 1
ATOM 1367 O O . LEU A 1 173 ? -1.820 4.364 -6.061 1.00 95.19 173 LEU A O 1
ATOM 1371 N N . LYS A 1 174 ? -3.375 4.813 -7.607 1.00 94.69 174 LYS A N 1
ATOM 1372 C CA . LYS A 1 174 ? -3.443 6.253 -7.294 1.00 94.69 174 LYS A CA 1
ATOM 1373 C C . LYS A 1 174 ? -3.772 6.506 -5.824 1.00 94.69 174 LYS A C 1
ATOM 1375 O O . LYS A 1 174 ? -3.183 7.395 -5.221 1.00 94.69 174 LYS A O 1
ATOM 1380 N N . CYS A 1 175 ? -4.678 5.727 -5.234 1.00 96.19 175 CYS A N 1
ATOM 1381 C CA . CYS A 1 175 ? -4.993 5.829 -3.810 1.00 96.19 175 CYS A CA 1
ATOM 1382 C C . CYS A 1 175 ? -3.767 5.532 -2.930 1.00 96.19 175 CYS A C 1
ATOM 1384 O O . CYS A 1 175 ? -3.459 6.314 -2.032 1.00 96.19 175 CYS A O 1
ATOM 1386 N N . LEU A 1 176 ? -3.043 4.445 -3.220 1.00 96.62 176 LEU A N 1
ATOM 1387 C CA . LEU A 1 176 ? -1.829 4.061 -2.491 1.00 96.62 176 LEU A CA 1
ATOM 1388 C C . LEU A 1 176 ? -0.712 5.094 -2.645 1.00 96.62 176 LEU A C 1
ATOM 1390 O O . LEU A 1 176 ? -0.096 5.486 -1.658 1.00 96.62 176 LEU A O 1
ATOM 1394 N N . LEU A 1 177 ? -0.473 5.567 -3.868 1.00 95.00 177 LEU A N 1
ATOM 1395 C CA . LEU A 1 177 ? 0.579 6.540 -4.148 1.00 95.00 177 LEU A CA 1
ATOM 1396 C C . LEU A 1 177 ? 0.260 7.908 -3.559 1.00 95.00 177 LEU A C 1
ATOM 1398 O O . LEU A 1 177 ? 1.156 8.547 -3.027 1.00 95.00 177 LEU A O 1
ATOM 1402 N N . ASN A 1 178 ? -0.998 8.350 -3.571 1.00 94.75 178 ASN A N 1
ATOM 1403 C CA . ASN A 1 178 ? -1.376 9.586 -2.885 1.00 94.75 178 ASN A CA 1
ATOM 1404 C C . ASN A 1 178 ? -1.102 9.492 -1.379 1.00 94.75 178 ASN A C 1
ATOM 1406 O O . ASN A 1 178 ? -0.562 10.430 -0.801 1.00 94.75 178 ASN A O 1
ATOM 1410 N N . ALA A 1 179 ? -1.417 8.352 -0.762 1.00 95.12 179 ALA A N 1
ATOM 1411 C CA . ALA A 1 179 ? -1.131 8.108 0.646 1.00 95.12 179 ALA A CA 1
ATOM 1412 C C . ALA A 1 179 ? 0.378 8.043 0.944 1.00 95.12 179 ALA A C 1
ATOM 1414 O O . ALA A 1 179 ? 0.818 8.589 1.957 1.00 95.12 179 ALA A O 1
ATOM 1415 N N . ALA A 1 180 ? 1.175 7.432 0.063 1.00 92.94 180 ALA A N 1
ATOM 1416 C CA . ALA A 1 180 ? 2.631 7.415 0.182 1.00 92.94 180 ALA A CA 1
ATOM 1417 C C . ALA A 1 180 ? 3.226 8.817 0.003 1.00 92.94 180 ALA A C 1
ATOM 1419 O O . ALA A 1 180 ? 3.981 9.274 0.845 1.00 92.94 180 ALA A O 1
ATOM 1420 N N . LEU A 1 181 ? 2.819 9.567 -1.020 1.00 91.50 181 LEU A N 1
ATOM 1421 C CA . LEU A 1 181 ? 3.330 10.916 -1.279 1.00 91.50 181 LEU A CA 1
ATOM 1422 C C . LEU A 1 181 ? 3.004 11.918 -0.168 1.00 91.50 181 LEU A C 1
ATOM 1424 O O . LEU A 1 181 ? 3.738 12.885 0.009 1.00 91.50 181 LEU A O 1
ATOM 1428 N N . SER A 1 182 ? 1.907 11.713 0.562 1.00 91.12 182 SER A N 1
ATOM 1429 C CA . SER A 1 182 ? 1.561 12.553 1.710 1.00 91.12 182 SER A CA 1
ATOM 1430 C C . SER A 1 182 ? 2.415 12.274 2.946 1.00 91.12 182 SER A C 1
ATOM 1432 O O . SER A 1 182 ? 2.606 13.190 3.737 1.00 91.12 182 SER A O 1
ATOM 1434 N N . ASN A 1 183 ? 2.902 11.042 3.126 1.00 91.50 183 ASN A N 1
ATOM 1435 C CA . ASN A 1 183 ? 3.526 10.594 4.376 1.00 91.50 183 ASN A CA 1
ATOM 1436 C C . ASN A 1 183 ? 4.809 9.768 4.167 1.00 91.50 183 ASN A C 1
ATOM 1438 O O . ASN A 1 183 ? 5.200 9.007 5.049 1.00 91.50 183 ASN A O 1
ATOM 1442 N N . SER A 1 184 ? 5.467 9.886 3.016 1.00 89.06 184 SER A N 1
ATOM 1443 C CA . SER A 1 184 ? 6.767 9.266 2.749 1.00 89.06 184 SER A CA 1
ATOM 1444 C C . SER A 1 184 ? 7.827 9.910 3.655 1.00 89.06 184 SER A C 1
ATOM 1446 O O . SER A 1 184 ? 7.795 11.130 3.841 1.00 89.06 184 SER A O 1
ATOM 1448 N N . PRO A 1 185 ? 8.736 9.131 4.274 1.00 91.50 185 PRO A N 1
ATOM 1449 C CA . PRO A 1 185 ? 8.966 7.688 4.093 1.00 91.50 185 PRO A CA 1
ATOM 1450 C C . PRO A 1 185 ? 8.194 6.791 5.088 1.00 91.50 185 PRO A C 1
ATOM 1452 O O . PRO A 1 185 ? 8.455 5.591 5.201 1.00 91.50 185 PRO A O 1
ATOM 1455 N N . TYR A 1 186 ? 7.280 7.355 5.880 1.00 92.81 186 TYR A N 1
ATOM 1456 C CA . TYR A 1 186 ? 6.637 6.677 7.011 1.00 92.81 186 TYR A CA 1
ATOM 1457 C C . TYR A 1 186 ? 5.584 5.646 6.605 1.00 92.81 186 TYR A C 1
ATOM 1459 O O . TYR A 1 186 ? 5.317 4.735 7.385 1.00 92.81 186 TYR A O 1
ATOM 1467 N N . PHE A 1 187 ? 5.002 5.768 5.410 1.00 95.06 187 PHE A N 1
ATOM 1468 C CA . PHE A 1 187 ? 4.011 4.827 4.871 1.00 95.06 187 PHE A CA 1
ATOM 1469 C C . PHE A 1 187 ? 4.605 3.802 3.884 1.00 95.06 187 PHE A C 1
ATOM 1471 O O . PHE A 1 187 ? 3.960 2.805 3.567 1.00 95.06 187 PHE A O 1
ATOM 1478 N N . ASP A 1 188 ? 5.842 3.998 3.422 1.00 95.12 188 ASP A N 1
ATOM 1479 C CA . ASP A 1 188 ? 6.449 3.207 2.338 1.00 95.12 188 ASP A CA 1
ATOM 1480 C C . ASP A 1 188 ? 6.516 1.700 2.651 1.00 95.12 188 ASP A C 1
ATOM 1482 O O . ASP A 1 188 ? 6.394 0.870 1.751 1.00 95.12 188 ASP A O 1
ATOM 1486 N N . TRP A 1 189 ? 6.615 1.327 3.931 1.00 95.00 189 TRP A N 1
ATOM 1487 C CA . TRP A 1 189 ? 6.553 -0.068 4.386 1.00 95.00 189 TRP A CA 1
ATOM 1488 C C . TRP A 1 189 ? 5.230 -0.758 4.028 1.00 95.00 189 TRP A C 1
ATOM 1490 O O . TRP A 1 189 ? 5.233 -1.920 3.621 1.00 95.00 189 TRP A O 1
ATOM 1500 N N . ALA A 1 190 ? 4.101 -0.049 4.129 1.00 96.38 190 ALA A N 1
ATOM 1501 C CA . ALA A 1 190 ? 2.789 -0.597 3.810 1.00 96.38 190 ALA A CA 1
ATOM 1502 C C . ALA A 1 190 ? 2.666 -0.807 2.299 1.00 96.38 190 ALA A C 1
ATOM 1504 O O . ALA A 1 190 ? 2.169 -1.839 1.847 1.00 96.38 190 ALA A O 1
ATOM 1505 N N . LEU A 1 191 ? 3.192 0.134 1.507 1.00 95.56 191 LEU A N 1
ATOM 1506 C CA . LEU A 1 191 ? 3.248 0.004 0.054 1.00 95.56 191 LEU A CA 1
ATOM 1507 C C . LEU A 1 191 ? 4.152 -1.162 -0.380 1.00 95.56 191 LEU A C 1
ATOM 1509 O O . LEU A 1 191 ? 3.773 -1.917 -1.275 1.00 95.56 191 LEU A O 1
ATOM 1513 N N . ALA A 1 192 ? 5.294 -1.366 0.282 1.00 95.44 192 ALA A N 1
ATOM 1514 C CA . ALA A 1 192 ? 6.181 -2.500 0.019 1.00 95.44 192 ALA A CA 1
ATOM 1515 C C . ALA A 1 192 ? 5.551 -3.850 0.390 1.00 95.44 192 ALA A C 1
ATOM 1517 O O . ALA A 1 192 ? 5.687 -4.824 -0.358 1.00 95.44 192 ALA A O 1
ATOM 1518 N N . HIS A 1 193 ? 4.790 -3.903 1.485 1.00 95.56 193 HIS A N 1
ATOM 1519 C CA . HIS A 1 193 ? 3.998 -5.081 1.823 1.00 95.56 193 HIS A CA 1
ATOM 1520 C C . HIS A 1 193 ? 2.942 -5.375 0.751 1.00 95.56 193 HIS A C 1
ATOM 1522 O O . HIS A 1 193 ? 2.858 -6.495 0.253 1.00 95.56 193 HIS A O 1
ATOM 1528 N N . ILE A 1 194 ? 2.175 -4.362 0.336 1.00 95.81 194 ILE A N 1
ATOM 1529 C CA . ILE A 1 194 ? 1.134 -4.515 -0.690 1.00 95.81 194 ILE A CA 1
ATOM 1530 C C . ILE A 1 194 ? 1.740 -4.945 -2.029 1.00 95.81 194 ILE A C 1
ATOM 1532 O O . ILE A 1 194 ? 1.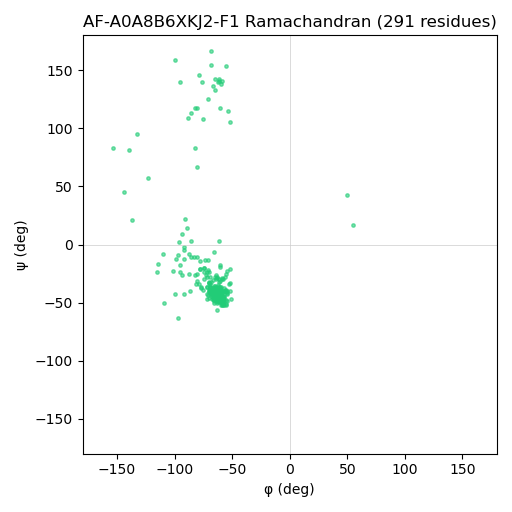187 -5.825 -2.685 1.00 95.81 194 ILE A O 1
ATOM 1536 N N . TYR A 1 195 ? 2.889 -4.390 -2.421 1.00 94.44 195 TYR A N 1
ATOM 1537 C CA . TYR A 1 195 ? 3.639 -4.892 -3.571 1.00 94.44 195 TYR A CA 1
ATOM 1538 C C . TYR A 1 195 ? 3.940 -6.392 -3.404 1.00 94.44 195 TYR A C 1
ATOM 1540 O O . TYR A 1 195 ? 3.571 -7.177 -4.275 1.00 94.44 195 TYR A O 1
ATOM 1548 N N . SER A 1 196 ? 4.510 -6.808 -2.274 1.00 94.12 196 SER A N 1
ATOM 1549 C CA . SER A 1 196 ? 4.851 -8.219 -2.029 1.00 94.12 196 SER A CA 1
ATOM 1550 C C . SER A 1 196 ? 3.639 -9.163 -2.108 1.00 94.12 196 SER A C 1
ATOM 1552 O O . SER A 1 196 ? 3.785 -10.317 -2.500 1.00 94.12 196 SER A O 1
ATOM 1554 N N . VAL A 1 197 ? 2.435 -8.680 -1.779 1.00 95.44 197 VAL A N 1
ATOM 1555 C CA . VAL A 1 197 ? 1.181 -9.452 -1.883 1.00 95.44 197 VAL A CA 1
ATOM 1556 C C . VAL A 1 197 ? 0.623 -9.488 -3.314 1.00 95.44 197 VAL A C 1
ATOM 1558 O O . VAL A 1 197 ? 0.007 -10.477 -3.711 1.00 95.44 197 VAL A O 1
ATOM 1561 N N . PHE A 1 198 ? 0.836 -8.438 -4.112 1.00 95.50 198 PHE A N 1
ATOM 1562 C CA . PHE A 1 198 ? 0.336 -8.324 -5.490 1.00 95.50 198 PHE A CA 1
ATOM 1563 C C . PHE A 1 198 ? 1.470 -8.094 -6.509 1.00 95.50 198 PHE A C 1
ATOM 1565 O O . PHE A 1 198 ? 1.433 -7.111 -7.267 1.00 95.50 198 PHE A O 1
ATOM 1572 N N . PRO A 1 199 ? 2.467 -8.996 -6.578 1.00 94.94 199 PRO A N 1
ATOM 1573 C CA . PRO A 1 199 ? 3.708 -8.735 -7.298 1.00 94.94 199 PRO A CA 1
ATOM 1574 C C . PRO A 1 199 ? 3.535 -8.723 -8.823 1.00 94.94 199 PRO A C 1
ATOM 1576 O O . PRO A 1 199 ? 4.296 -8.070 -9.521 1.00 94.94 199 PRO A O 1
ATOM 1579 N N . GLU A 1 200 ? 2.494 -9.358 -9.364 1.00 93.50 200 GLU A N 1
ATOM 1580 C CA . GLU A 1 200 ? 2.220 -9.361 -10.811 1.00 93.50 200 GLU A CA 1
ATOM 1581 C C . GLU A 1 200 ? 1.576 -8.060 -11.326 1.00 93.50 200 GLU A C 1
ATOM 1583 O O . GLU A 1 200 ? 1.621 -7.776 -12.522 1.00 93.50 200 GLU A O 1
ATOM 1588 N N . ILE A 1 201 ? 0.942 -7.272 -10.448 1.00 94.25 201 ILE A N 1
ATOM 1589 C CA . ILE A 1 201 ? 0.158 -6.091 -10.853 1.00 94.25 201 ILE A CA 1
ATOM 1590 C C . ILE A 1 201 ? 0.859 -4.802 -10.438 1.00 94.25 201 ILE A C 1
ATOM 1592 O O . ILE A 1 201 ? 1.009 -3.886 -11.251 1.00 94.25 201 ILE A O 1
ATOM 1596 N N . ILE A 1 202 ? 1.265 -4.714 -9.169 1.00 94.88 202 ILE A N 1
ATOM 1597 C CA . ILE A 1 202 ? 1.708 -3.455 -8.567 1.00 94.88 202 ILE A CA 1
ATOM 1598 C C . ILE A 1 202 ? 2.994 -2.915 -9.207 1.00 94.88 202 ILE A C 1
ATOM 1600 O O . ILE A 1 202 ? 2.969 -1.743 -9.567 1.00 94.88 202 ILE A O 1
ATOM 1604 N N . PRO A 1 203 ? 4.072 -3.691 -9.442 1.00 94.25 203 PRO A N 1
ATOM 1605 C CA . PRO A 1 203 ? 5.314 -3.165 -10.022 1.00 94.25 203 PRO A CA 1
ATOM 1606 C C . PRO A 1 203 ? 5.112 -2.516 -11.376 1.00 94.25 203 PRO A C 1
ATOM 1608 O O . PRO A 1 203 ? 5.517 -1.378 -11.588 1.00 94.25 203 PRO A O 1
ATOM 1611 N N . TYR A 1 204 ? 4.434 -3.227 -12.278 1.00 94.94 204 TYR A N 1
ATOM 1612 C CA . TYR A 1 204 ? 4.183 -2.743 -13.627 1.00 94.94 204 TYR A CA 1
ATOM 1613 C C . TYR A 1 204 ? 3.326 -1.478 -13.598 1.00 94.94 204 TYR A C 1
ATOM 1615 O O . TYR A 1 204 ? 3.682 -0.478 -14.214 1.00 94.94 204 TYR A O 1
ATOM 1623 N N . LYS A 1 205 ? 2.239 -1.468 -12.817 1.00 95.31 205 LYS A N 1
ATOM 1624 C CA . LYS A 1 205 ? 1.391 -0.277 -12.707 1.00 95.31 205 LYS A CA 1
ATOM 1625 C C . LYS A 1 205 ? 2.103 0.895 -12.037 1.00 95.31 205 LYS A C 1
ATOM 1627 O O . LYS A 1 205 ? 1.910 2.030 -12.467 1.00 95.31 205 LYS A O 1
ATOM 1632 N N . PHE A 1 206 ? 2.935 0.636 -11.030 1.00 95.31 206 PHE A N 1
ATOM 1633 C CA . PHE A 1 206 ? 3.742 1.660 -10.372 1.00 95.31 206 PHE A CA 1
ATOM 1634 C C . PHE A 1 206 ? 4.718 2.282 -11.379 1.00 95.31 206 PHE A C 1
ATOM 1636 O O . PHE A 1 206 ? 4.696 3.498 -11.560 1.00 95.31 206 PHE A O 1
ATOM 1643 N N . LEU A 1 207 ? 5.456 1.465 -12.137 1.00 95.38 207 LEU A N 1
ATOM 1644 C CA . LEU A 1 207 ? 6.326 1.934 -13.219 1.00 95.38 207 LEU A CA 1
ATOM 1645 C C . LEU A 1 207 ? 5.568 2.777 -14.254 1.00 95.38 207 LEU A C 1
ATOM 1647 O O . LEU A 1 207 ? 6.023 3.871 -14.574 1.00 95.38 207 LEU A O 1
ATOM 1651 N N . CYS A 1 208 ? 4.399 2.327 -14.730 1.00 94.25 208 CYS A N 1
ATOM 1652 C CA . CYS A 1 208 ? 3.576 3.110 -15.659 1.00 94.25 208 CYS A CA 1
ATOM 1653 C C . CYS A 1 208 ? 3.205 4.481 -15.081 1.00 94.25 208 CYS A C 1
ATOM 1655 O O . CYS A 1 208 ? 3.308 5.487 -15.776 1.00 94.25 208 CYS A O 1
ATOM 1657 N N . HIS A 1 209 ? 2.807 4.544 -13.809 1.00 94.31 209 HIS A N 1
ATOM 1658 C CA . HIS A 1 209 ? 2.406 5.803 -13.184 1.00 94.31 209 HIS A CA 1
ATOM 1659 C C . HIS A 1 209 ? 3.580 6.774 -13.000 1.00 94.31 209 HIS A C 1
ATOM 1661 O O . HIS A 1 209 ? 3.433 7.980 -13.204 1.00 94.31 209 HIS A O 1
ATOM 1667 N N . VAL A 1 210 ? 4.759 6.262 -12.634 1.00 95.31 210 VAL A N 1
ATOM 1668 C CA . VAL A 1 210 ? 5.967 7.091 -12.522 1.00 95.31 210 VAL A CA 1
ATOM 1669 C C . VAL A 1 210 ? 6.439 7.544 -13.903 1.00 95.31 210 VAL A C 1
ATOM 1671 O O . VAL A 1 210 ? 6.793 8.710 -14.055 1.00 95.31 210 VAL A O 1
ATOM 1674 N N . LEU A 1 211 ? 6.364 6.685 -14.925 1.00 95.12 211 LEU A N 1
ATOM 1675 C CA . LEU A 1 211 ? 6.636 7.053 -16.316 1.00 95.12 211 LEU A CA 1
ATOM 1676 C C . LEU A 1 211 ? 5.679 8.149 -16.807 1.00 95.12 211 LEU A C 1
ATOM 1678 O O . LEU A 1 211 ? 6.119 9.119 -17.422 1.00 95.12 211 LEU A O 1
ATOM 1682 N N . GLU A 1 212 ? 4.382 8.045 -16.508 1.00 93.44 212 GLU A N 1
ATOM 1683 C CA . GLU A 1 212 ? 3.407 9.098 -16.809 1.00 93.44 212 GLU A CA 1
ATOM 1684 C C . GLU A 1 212 ? 3.802 10.420 -16.136 1.00 93.44 212 GLU A C 1
ATOM 1686 O O . GLU A 1 212 ? 3.839 11.459 -16.798 1.00 93.44 212 GLU A O 1
ATOM 1691 N N . ALA A 1 213 ? 4.149 10.399 -14.845 1.00 93.06 213 ALA A N 1
ATOM 1692 C CA . ALA A 1 213 ? 4.590 11.591 -14.118 1.00 93.06 213 ALA A CA 1
ATOM 1693 C C . ALA A 1 213 ? 5.879 12.196 -14.702 1.00 93.06 213 ALA A C 1
ATOM 1695 O O . ALA A 1 213 ? 5.942 13.413 -14.891 1.00 93.06 213 ALA A O 1
ATOM 1696 N N . PHE A 1 214 ? 6.852 11.347 -15.045 1.00 94.38 214 PHE A N 1
ATOM 1697 C CA . PHE A 1 214 ? 8.118 11.720 -15.673 1.00 94.38 214 PHE A CA 1
ATOM 1698 C C . PHE A 1 214 ? 7.898 12.356 -17.047 1.00 94.38 214 PHE A C 1
ATOM 1700 O O . PHE A 1 214 ? 8.402 13.444 -17.317 1.00 94.38 214 PHE A O 1
ATOM 1707 N N . SER A 1 215 ? 7.070 11.729 -17.887 1.00 93.00 215 SER A N 1
ATOM 1708 C CA . SER A 1 215 ? 6.729 12.245 -19.216 1.00 93.00 215 SER A CA 1
ATOM 1709 C C . SER A 1 215 ? 6.003 13.592 -19.143 1.00 93.00 215 SER A C 1
ATOM 1711 O O . SER A 1 215 ? 6.244 14.471 -19.961 1.00 93.00 215 SER A O 1
ATOM 1713 N N . ASN A 1 216 ? 5.171 13.802 -18.122 1.00 93.12 216 ASN A N 1
ATOM 1714 C CA . ASN A 1 216 ? 4.457 15.061 -17.913 1.00 93.12 216 ASN A CA 1
ATOM 1715 C C . ASN A 1 216 ? 5.272 16.112 -17.141 1.00 93.12 216 ASN A C 1
ATOM 1717 O O . ASN A 1 216 ? 4.729 17.168 -16.818 1.00 93.12 216 ASN A O 1
ATOM 1721 N N . GLN A 1 217 ? 6.537 15.829 -16.801 1.00 89.50 217 GLN A N 1
ATOM 1722 C CA . GLN A 1 217 ? 7.396 16.701 -15.988 1.00 89.50 217 GLN A CA 1
ATOM 1723 C C . GLN A 1 217 ? 6.704 17.162 -14.694 1.00 89.50 217 GLN A C 1
ATOM 1725 O O . GLN A 1 217 ? 6.756 18.327 -14.290 1.00 89.50 217 GLN A O 1
ATOM 1730 N N . SER A 1 218 ? 6.003 16.235 -14.035 1.00 90.56 218 SER A N 1
ATOM 1731 C CA . SER A 1 218 ? 5.291 16.522 -12.794 1.00 90.56 218 SER A CA 1
ATO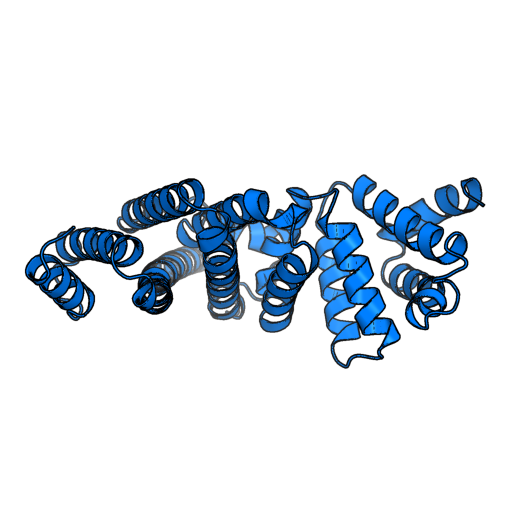M 1732 C C . SER A 1 218 ? 6.264 16.979 -11.708 1.00 90.56 218 SER A C 1
ATOM 1734 O O . SER A 1 218 ? 7.327 16.388 -11.521 1.00 90.56 218 SER A O 1
ATOM 1736 N N . ARG A 1 219 ? 5.861 17.964 -10.897 1.00 89.75 219 ARG A N 1
ATOM 1737 C CA . ARG A 1 219 ? 6.645 18.429 -9.734 1.00 89.75 219 ARG A CA 1
ATOM 1738 C C . ARG A 1 219 ? 6.895 17.338 -8.687 1.00 89.75 219 ARG A C 1
ATOM 1740 O O . ARG A 1 219 ? 7.745 17.509 -7.827 1.00 89.75 219 ARG A O 1
ATOM 1747 N N . LYS A 1 220 ? 6.121 16.249 -8.727 1.00 89.75 220 LYS A N 1
ATOM 1748 C CA . LYS A 1 220 ? 6.226 15.120 -7.791 1.00 89.75 220 LYS A CA 1
ATOM 1749 C C . LYS A 1 220 ? 7.075 13.966 -8.332 1.00 89.75 220 LYS A C 1
ATOM 1751 O O . LYS A 1 220 ? 7.156 12.942 -7.665 1.00 89.75 220 LYS A O 1
ATOM 1756 N N . THR A 1 221 ? 7.653 14.101 -9.528 1.00 92.38 221 THR A N 1
ATOM 1757 C CA . THR A 1 221 ? 8.376 13.012 -10.207 1.00 92.38 221 THR A CA 1
ATOM 1758 C C . THR A 1 221 ? 9.542 12.496 -9.371 1.00 92.38 221 THR A C 1
ATOM 1760 O O . THR A 1 221 ? 9.642 11.290 -9.184 1.00 92.38 221 THR A O 1
ATOM 1763 N N . ASP A 1 222 ? 10.364 13.384 -8.807 1.00 92.12 222 ASP A N 1
ATOM 1764 C CA . ASP A 1 222 ? 11.525 12.971 -8.010 1.00 92.12 222 ASP A CA 1
ATOM 1765 C C . ASP A 1 222 ? 11.110 12.185 -6.762 1.00 92.12 222 ASP A C 1
ATOM 1767 O O . ASP A 1 222 ? 11.592 11.076 -6.550 1.00 92.12 222 ASP A O 1
ATOM 1771 N N . LEU A 1 223 ? 10.134 12.696 -6.002 1.00 92.81 223 LEU A N 1
ATOM 1772 C CA . LEU A 1 223 ? 9.603 12.012 -4.818 1.00 92.81 223 LEU A CA 1
ATOM 1773 C C . LEU A 1 223 ? 8.958 10.662 -5.172 1.00 92.81 223 LEU A C 1
ATOM 1775 O O . LEU A 1 223 ? 9.128 9.682 -4.453 1.00 92.81 223 LEU A O 1
ATOM 1779 N N . LEU A 1 224 ? 8.233 10.589 -6.295 1.00 95.06 224 LEU A N 1
ATOM 1780 C CA . LEU A 1 224 ? 7.662 9.338 -6.798 1.00 95.06 224 LEU A CA 1
ATOM 1781 C C . LEU A 1 224 ? 8.749 8.313 -7.134 1.00 95.06 224 LEU A C 1
ATOM 1783 O O . LEU A 1 224 ? 8.599 7.143 -6.786 1.00 95.06 224 LEU A O 1
ATOM 1787 N N . ILE A 1 225 ? 9.826 8.742 -7.796 1.00 95.00 225 ILE A N 1
ATOM 1788 C CA . ILE A 1 225 ? 10.965 7.882 -8.126 1.00 95.00 225 ILE A CA 1
ATOM 1789 C C . ILE A 1 225 ? 11.651 7.410 -6.842 1.00 95.00 225 ILE A C 1
ATOM 1791 O O . ILE A 1 225 ? 11.915 6.220 -6.711 1.00 95.00 225 ILE A O 1
ATOM 1795 N N . GLU A 1 226 ? 11.901 8.298 -5.880 1.00 94.25 226 GLU A N 1
ATOM 1796 C CA . GLU A 1 226 ? 12.533 7.949 -4.601 1.00 94.25 226 GLU A CA 1
ATOM 1797 C C . GLU A 1 226 ? 11.708 6.928 -3.811 1.00 94.25 226 GLU A C 1
ATOM 1799 O O . GLU A 1 226 ? 12.240 5.886 -3.425 1.00 94.25 226 GLU A O 1
ATOM 1804 N N . THR A 1 227 ? 10.401 7.159 -3.650 1.00 94.38 227 THR A N 1
ATOM 1805 C CA . THR A 1 227 ? 9.501 6.200 -2.992 1.00 94.38 227 THR A CA 1
ATOM 1806 C C . THR A 1 227 ? 9.430 4.878 -3.760 1.00 94.38 227 THR A C 1
ATOM 1808 O O . THR A 1 227 ? 9.486 3.812 -3.147 1.00 94.38 227 THR A O 1
ATOM 1811 N N . MET A 1 228 ? 9.353 4.907 -5.096 1.00 95.31 228 MET A N 1
ATOM 1812 C CA . MET A 1 228 ? 9.344 3.690 -5.916 1.00 95.31 228 MET A CA 1
ATOM 1813 C C . MET A 1 228 ? 10.619 2.867 -5.713 1.00 95.31 228 MET A C 1
ATOM 1815 O O . MET A 1 228 ? 10.538 1.662 -5.480 1.00 95.31 228 MET A O 1
ATOM 1819 N N . LEU A 1 229 ? 11.787 3.509 -5.759 1.00 93.94 229 LEU A N 1
ATOM 1820 C CA . LEU A 1 229 ? 13.078 2.850 -5.569 1.00 93.94 229 LEU A CA 1
ATOM 1821 C C . LEU A 1 229 ? 13.234 2.313 -4.144 1.00 93.94 229 LEU A C 1
ATOM 1823 O O . LEU A 1 229 ? 13.693 1.188 -3.970 1.00 93.94 229 LEU A O 1
ATOM 1827 N N . ALA A 1 230 ? 12.805 3.060 -3.124 1.00 93.06 230 ALA A N 1
ATOM 1828 C CA . ALA A 1 230 ? 12.840 2.600 -1.737 1.00 93.06 230 ALA A CA 1
ATOM 1829 C C . ALA A 1 230 ? 11.973 1.342 -1.533 1.00 93.06 230 ALA A C 1
ATOM 1831 O O . ALA A 1 230 ? 12.430 0.350 -0.958 1.00 93.06 230 ALA A O 1
ATOM 1832 N N . VAL A 1 231 ? 10.752 1.348 -2.077 1.00 94.62 231 VAL A N 1
ATOM 1833 C CA . VAL A 1 231 ? 9.823 0.209 -2.046 1.00 94.62 231 VAL A CA 1
ATOM 1834 C C . VAL A 1 231 ? 10.381 -0.990 -2.809 1.00 94.62 231 VAL A C 1
ATOM 1836 O O . VAL A 1 231 ? 10.421 -2.100 -2.275 1.00 94.62 231 VAL A O 1
ATOM 1839 N N . PHE A 1 232 ? 10.833 -0.787 -4.047 1.00 93.62 232 PHE A N 1
ATOM 1840 C CA . PHE A 1 232 ? 11.383 -1.858 -4.873 1.00 93.62 232 PHE A CA 1
ATOM 1841 C C . PHE A 1 232 ? 12.653 -2.440 -4.285 1.00 93.62 232 PHE A C 1
ATOM 1843 O O . PHE A 1 232 ? 12.831 -3.651 -4.363 1.00 93.62 232 PHE A O 1
ATOM 1850 N N . ASN A 1 233 ? 13.507 -1.626 -3.666 1.00 92.50 233 ASN A N 1
ATOM 1851 C CA . ASN A 1 233 ? 14.717 -2.106 -3.018 1.00 92.50 233 ASN A CA 1
ATOM 1852 C C . ASN A 1 233 ? 14.405 -2.986 -1.801 1.00 92.50 233 ASN A C 1
ATOM 1854 O O . ASN A 1 233 ? 15.051 -4.016 -1.620 1.00 92.50 233 ASN A O 1
ATOM 1858 N N . HIS A 1 234 ? 13.376 -2.640 -1.025 1.00 91.44 234 HIS A N 1
ATOM 1859 C CA . HIS A 1 234 ? 12.994 -3.398 0.166 1.00 91.44 234 HIS A CA 1
ATOM 1860 C C . HIS A 1 234 ? 12.450 -4.804 -0.137 1.00 91.44 234 HIS A C 1
ATOM 1862 O O . HIS A 1 234 ? 12.718 -5.736 0.617 1.00 91.44 234 HIS A O 1
ATOM 1868 N N . VAL A 1 235 ? 11.689 -4.981 -1.221 1.00 89.50 235 VAL A N 1
ATOM 1869 C CA . VAL A 1 235 ? 11.076 -6.285 -1.529 1.00 89.50 235 VAL A CA 1
ATOM 1870 C C . VAL A 1 235 ? 12.129 -7.292 -1.981 1.00 89.50 235 VAL A C 1
ATOM 1872 O O . VAL A 1 235 ? 12.875 -7.025 -2.917 1.00 89.50 235 VAL A O 1
ATOM 1875 N N . ALA A 1 236 ? 12.191 -8.452 -1.325 1.00 81.94 236 ALA A N 1
ATOM 1876 C CA . ALA A 1 236 ? 13.243 -9.444 -1.550 1.00 81.94 236 ALA A CA 1
ATOM 1877 C C . ALA A 1 236 ? 13.233 -10.028 -2.974 1.00 81.94 236 ALA A C 1
ATOM 1879 O O . ALA A 1 236 ? 14.286 -10.144 -3.598 1.00 81.94 236 ALA A O 1
ATOM 1880 N N . ASP A 1 237 ? 12.052 -10.366 -3.499 1.00 85.69 237 ASP A N 1
ATOM 1881 C CA . ASP A 1 237 ? 11.917 -10.922 -4.843 1.00 85.69 237 ASP A CA 1
ATOM 1882 C C . ASP A 1 237 ? 11.914 -9.815 -5.910 1.00 85.69 237 ASP A C 1
ATOM 1884 O O . ASP A 1 237 ? 11.030 -8.952 -5.952 1.00 85.69 237 ASP A O 1
ATOM 1888 N N . LYS A 1 238 ? 12.923 -9.846 -6.788 1.00 89.19 238 LYS A N 1
ATOM 1889 C CA . LYS A 1 238 ? 13.072 -8.908 -7.908 1.00 89.19 238 LYS A CA 1
ATOM 1890 C C . LYS A 1 238 ? 12.534 -9.455 -9.228 1.00 89.19 238 LYS A C 1
ATOM 1892 O O . LYS A 1 238 ? 12.399 -8.680 -10.170 1.00 89.19 238 LYS A O 1
ATOM 1897 N N . HIS A 1 239 ? 12.172 -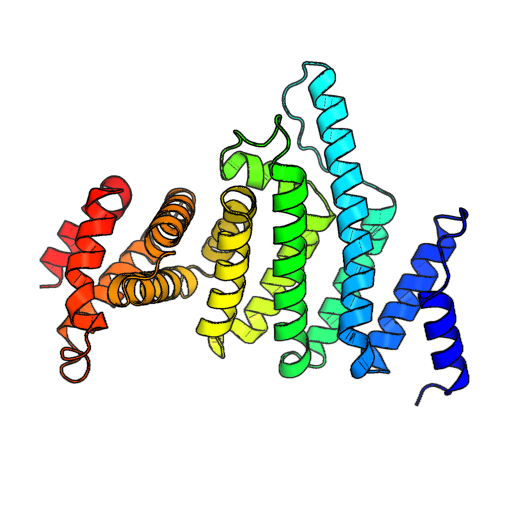10.736 -9.311 1.00 90.62 239 HIS A N 1
ATOM 1898 C CA . HIS A 1 239 ? 11.737 -11.369 -10.558 1.00 90.62 239 HIS A CA 1
ATOM 1899 C C . HIS A 1 239 ? 10.532 -10.647 -11.180 1.00 90.62 239 HIS A C 1
ATOM 1901 O O . HIS A 1 239 ? 10.523 -10.333 -12.372 1.00 90.62 239 HIS A O 1
ATOM 1907 N N . HIS A 1 240 ? 9.528 -10.308 -10.370 1.00 91.19 240 HIS A N 1
ATOM 1908 C CA . HIS A 1 240 ? 8.346 -9.597 -10.861 1.00 91.19 240 HIS A CA 1
ATOM 1909 C C . HIS A 1 240 ? 8.631 -8.144 -11.258 1.00 91.19 240 HIS A C 1
ATOM 1911 O O . HIS A 1 240 ? 8.042 -7.651 -12.222 1.00 91.19 240 HIS A O 1
ATOM 1917 N N . LEU A 1 241 ? 9.556 -7.469 -10.566 1.00 92.25 241 LEU A N 1
ATOM 1918 C CA . LEU A 1 241 ? 10.044 -6.152 -10.976 1.00 92.25 241 LEU A CA 1
ATOM 1919 C C . LEU A 1 241 ? 10.734 -6.241 -12.340 1.00 92.25 241 LEU A C 1
ATOM 1921 O O . LEU A 1 241 ? 10.434 -5.453 -13.234 1.00 92.25 241 LEU A O 1
ATOM 1925 N N . HIS A 1 242 ? 11.615 -7.223 -12.518 1.00 91.38 242 HIS A N 1
ATOM 1926 C CA . HIS A 1 242 ? 12.337 -7.434 -13.766 1.00 91.38 242 HIS A CA 1
ATOM 1927 C C . HIS A 1 242 ? 11.384 -7.702 -14.935 1.00 91.38 242 HIS A C 1
ATOM 1929 O O . HIS A 1 242 ? 11.427 -7.004 -15.949 1.00 91.38 242 HIS A O 1
ATOM 1935 N N . LYS A 1 243 ? 10.429 -8.616 -14.748 1.00 91.31 243 LYS A N 1
ATOM 1936 C CA . LYS A 1 243 ? 9.357 -8.888 -15.715 1.00 91.31 243 LYS A CA 1
ATOM 1937 C C . LYS A 1 243 ? 8.536 -7.636 -16.046 1.00 91.31 243 LYS A C 1
ATOM 1939 O O . LYS A 1 243 ? 8.181 -7.421 -17.203 1.00 91.31 243 LYS A O 1
ATOM 1944 N N . ALA A 1 244 ? 8.235 -6.800 -15.052 1.00 93.31 244 ALA A N 1
ATOM 1945 C CA . ALA A 1 244 ? 7.492 -5.560 -15.249 1.00 93.31 244 ALA A CA 1
ATOM 1946 C C . ALA A 1 244 ? 8.273 -4.516 -16.064 1.00 93.31 244 ALA A C 1
ATOM 1948 O O . ALA A 1 244 ? 7.681 -3.865 -16.924 1.00 93.31 244 ALA A O 1
ATOM 1949 N N . VAL A 1 245 ? 9.584 -4.381 -15.831 1.00 92.31 245 VAL A N 1
ATOM 1950 C CA . VAL A 1 245 ? 10.461 -3.490 -16.608 1.00 92.31 245 VAL A CA 1
ATOM 1951 C C . VAL A 1 245 ? 10.573 -3.959 -18.057 1.00 92.31 245 VAL A C 1
ATOM 1953 O O . VAL A 1 245 ? 10.368 -3.153 -18.963 1.00 92.31 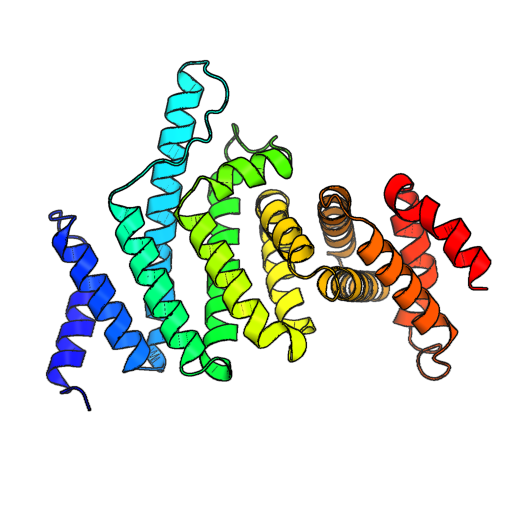245 VAL A O 1
ATOM 1956 N N . LEU A 1 246 ? 10.821 -5.255 -18.282 1.00 90.00 246 LEU A N 1
ATOM 1957 C CA . LEU A 1 246 ? 10.869 -5.835 -19.630 1.00 90.00 246 LEU A CA 1
ATOM 1958 C C . LEU A 1 246 ? 9.554 -5.608 -20.371 1.00 90.00 246 LEU A C 1
ATOM 1960 O O . LEU A 1 246 ? 9.555 -5.120 -21.496 1.00 90.00 246 LEU A O 1
ATOM 1964 N N . LYS A 1 247 ? 8.424 -5.876 -19.710 1.00 90.94 247 LYS A N 1
ATOM 1965 C CA . LYS A 1 247 ? 7.098 -5.629 -20.278 1.00 90.94 247 LYS A CA 1
ATOM 1966 C C . LYS A 1 247 ? 6.909 -4.163 -20.680 1.00 90.94 247 LYS A C 1
ATOM 1968 O O . LYS A 1 247 ? 6.439 -3.902 -21.781 1.00 90.94 247 LYS A O 1
ATOM 1973 N N . LEU A 1 248 ? 7.278 -3.216 -19.812 1.00 91.19 248 LEU A N 1
ATOM 1974 C CA . LEU A 1 248 ? 7.176 -1.783 -20.106 1.00 91.19 248 LEU A CA 1
ATOM 1975 C C . LEU A 1 248 ? 8.025 -1.393 -21.327 1.00 91.19 248 LEU A C 1
ATOM 1977 O O . LEU A 1 248 ? 7.574 -0.627 -22.176 1.00 91.19 248 LEU A O 1
ATOM 1981 N N . MET A 1 249 ? 9.240 -1.936 -21.425 1.00 88.88 249 MET A N 1
ATOM 1982 C CA . MET A 1 249 ? 10.133 -1.698 -22.555 1.00 88.88 249 MET A CA 1
ATOM 1983 C C . MET A 1 249 ? 9.576 -2.287 -23.857 1.00 88.88 249 MET A C 1
ATOM 1985 O O . MET A 1 249 ? 9.487 -1.570 -24.851 1.00 88.88 249 MET A O 1
ATOM 1989 N N . MET A 1 250 ? 9.160 -3.557 -23.850 1.00 87.00 250 MET A N 1
ATOM 1990 C CA . MET A 1 250 ? 8.611 -4.234 -25.031 1.00 87.00 250 MET A CA 1
ATOM 1991 C C . MET A 1 250 ? 7.357 -3.530 -25.553 1.00 87.00 250 MET A C 1
ATOM 1993 O O . MET A 1 250 ? 7.254 -3.265 -26.748 1.00 87.00 250 MET A O 1
ATOM 1997 N N . GLU A 1 251 ? 6.440 -3.130 -24.668 1.00 88.25 251 GLU A N 1
ATOM 1998 C CA . GLU A 1 251 ? 5.235 -2.388 -25.062 1.00 88.25 251 GLU A CA 1
ATOM 1999 C C . GLU A 1 251 ? 5.554 -1.035 -25.717 1.00 88.25 251 GLU A C 1
ATOM 2001 O O . GLU A 1 251 ? 4.802 -0.584 -26.582 1.00 88.25 251 GLU A O 1
ATOM 2006 N N . SER A 1 252 ? 6.673 -0.401 -25.349 1.00 85.50 252 SER A N 1
ATOM 2007 C CA . SER A 1 252 ? 7.144 0.837 -25.981 1.00 85.50 252 SER A CA 1
ATOM 2008 C C . SER A 1 252 ? 7.759 0.620 -27.370 1.00 85.50 252 SER A C 1
ATOM 2010 O O . SER A 1 252 ? 7.890 1.590 -28.118 1.00 85.50 252 SER A O 1
ATOM 2012 N N . ILE A 1 253 ? 8.184 -0.601 -27.705 1.00 80.88 253 ILE A N 1
ATOM 2013 C CA . ILE A 1 253 ? 8.853 -0.933 -28.974 1.00 80.88 253 ILE A CA 1
ATOM 2014 C C . ILE A 1 253 ? 7.864 -1.570 -29.963 1.00 80.88 253 ILE A C 1
ATOM 2016 O O . ILE A 1 253 ? 7.861 -1.232 -31.147 1.00 80.88 253 ILE A O 1
ATOM 2020 N N . GLU A 1 254 ? 7.012 -2.484 -29.493 1.00 79.12 254 GLU A N 1
ATOM 2021 C CA . GLU A 1 254 ? 6.137 -3.305 -30.341 1.00 79.12 254 GLU A CA 1
ATOM 2022 C C . GLU A 1 254 ? 4.850 -2.589 -30.777 1.00 79.12 254 GLU A C 1
ATOM 2024 O O . GLU A 1 254 ? 4.352 -2.806 -31.889 1.00 79.12 254 GLU A O 1
ATOM 2029 N N . ASP A 1 255 ? 4.284 -1.724 -29.930 1.00 69.12 255 ASP A N 1
ATOM 2030 C CA . ASP A 1 255 ? 2.994 -1.094 -30.208 1.00 69.12 255 ASP A CA 1
ATOM 2031 C C . ASP A 1 255 ? 3.164 0.117 -31.137 1.00 69.12 255 ASP A C 1
ATOM 2033 O O . ASP A 1 255 ? 3.193 1.269 -30.704 1.00 69.12 255 ASP A O 1
ATOM 2037 N N . LYS A 1 256 ? 3.232 -0.137 -32.452 1.00 62.81 256 LYS A N 1
ATOM 2038 C CA . LYS A 1 256 ? 3.355 0.898 -33.501 1.00 62.81 256 LYS A CA 1
ATOM 2039 C C . LYS A 1 256 ? 2.301 2.014 -33.413 1.00 62.81 256 LYS A C 1
ATOM 2041 O O . LYS A 1 256 ? 2.528 3.085 -33.960 1.00 62.81 256 LYS A O 1
ATOM 2046 N N . ARG A 1 257 ? 1.156 1.786 -32.749 1.00 59.19 257 ARG A N 1
ATOM 2047 C CA . ARG A 1 257 ? 0.108 2.804 -32.531 1.00 59.19 257 ARG A CA 1
ATOM 2048 C C . ARG A 1 257 ? 0.339 3.651 -31.274 1.00 59.19 257 ARG A C 1
ATOM 2050 O O . ARG A 1 257 ? -0.135 4.781 -31.228 1.00 59.19 257 ARG A O 1
ATOM 2057 N N . LYS A 1 258 ? 1.056 3.134 -30.269 1.00 55.41 258 LYS A N 1
ATOM 2058 C CA . LYS A 1 258 ? 1.483 3.887 -29.073 1.00 55.41 258 LYS A CA 1
ATOM 2059 C C . LYS A 1 258 ? 2.892 4.457 -29.174 1.00 55.41 258 LYS A C 1
ATOM 2061 O O . LYS A 1 258 ? 3.186 5.384 -28.424 1.00 55.41 258 LYS A O 1
ATOM 2066 N N . ALA A 1 259 ? 3.713 3.967 -30.101 1.00 56.88 259 ALA A N 1
ATOM 2067 C CA . ALA A 1 259 ? 5.077 4.434 -30.350 1.00 56.88 259 ALA A CA 1
ATOM 2068 C C . ALA A 1 259 ? 5.162 5.953 -30.616 1.00 56.88 259 ALA A C 1
ATOM 2070 O O . ALA A 1 259 ? 6.197 6.567 -30.382 1.00 56.88 259 ALA A O 1
ATOM 2071 N N . GLU A 1 260 ? 4.059 6.573 -31.048 1.00 59.81 260 GLU A N 1
ATOM 2072 C CA . GLU A 1 260 ? 3.954 8.018 -31.294 1.00 59.81 260 GLU A CA 1
ATOM 2073 C C . GLU A 1 260 ? 3.452 8.825 -30.082 1.00 59.81 260 GLU A C 1
ATOM 2075 O O . GLU A 1 260 ? 3.404 10.054 -30.121 1.00 59.81 260 GLU A O 1
ATOM 2080 N N . THR A 1 261 ? 3.070 8.171 -28.981 1.00 77.12 261 THR A N 1
ATOM 2081 C CA . THR A 1 261 ? 2.677 8.882 -27.758 1.00 77.12 261 THR A CA 1
ATOM 2082 C C . THR A 1 261 ? 3.911 9.411 -27.033 1.00 77.12 261 THR A C 1
ATOM 2084 O O . THR A 1 261 ? 4.919 8.716 -26.902 1.00 77.12 261 THR A O 1
ATOM 2087 N N . HIS A 1 262 ? 3.820 10.634 -26.499 1.00 81.38 262 HIS A N 1
ATOM 2088 C CA . HIS A 1 262 ? 4.909 11.261 -25.740 1.00 81.38 262 HIS A CA 1
ATOM 2089 C C . HIS A 1 262 ? 5.433 10.352 -24.613 1.00 81.38 262 HIS A C 1
ATOM 2091 O O . HIS A 1 262 ? 6.637 10.216 -24.424 1.00 81.38 262 HIS A O 1
ATOM 2097 N N . THR A 1 263 ? 4.534 9.656 -23.910 1.00 84.00 263 THR A N 1
ATOM 2098 C CA . THR A 1 263 ? 4.885 8.708 -22.845 1.00 84.00 263 THR A CA 1
ATOM 2099 C C . THR A 1 263 ? 5.725 7.534 -23.354 1.00 84.00 263 THR A C 1
ATOM 2101 O O . THR A 1 263 ? 6.692 7.172 -22.690 1.00 84.00 263 THR A O 1
ATOM 2104 N N . SER A 1 264 ? 5.425 6.990 -24.541 1.00 84.06 264 SER A N 1
ATOM 2105 C CA . SER A 1 264 ? 6.222 5.912 -25.144 1.00 84.06 264 SER A CA 1
ATOM 2106 C C . SER A 1 264 ? 7.643 6.377 -25.466 1.00 84.06 264 SER A C 1
ATOM 2108 O O . SER A 1 264 ? 8.600 5.672 -25.159 1.00 84.06 264 SER A O 1
ATOM 2110 N N . LEU A 1 265 ? 7.798 7.590 -26.006 1.00 87.00 265 LEU A N 1
ATOM 2111 C CA . LEU A 1 265 ? 9.113 8.177 -26.299 1.00 87.00 265 LEU A CA 1
ATOM 2112 C C . LEU A 1 265 ? 9.938 8.433 -25.026 1.00 87.00 265 LEU A C 1
ATOM 2114 O O . LEU A 1 265 ? 11.168 8.385 -25.058 1.00 87.00 265 LEU A O 1
ATOM 2118 N N . CYS A 1 266 ? 9.274 8.668 -23.892 1.00 91.50 266 CYS A N 1
ATOM 2119 C CA . CYS A 1 266 ? 9.925 8.844 -22.597 1.00 91.50 266 CYS A CA 1
ATOM 2120 C C . CYS A 1 266 ? 10.321 7.530 -21.905 1.00 91.50 266 CYS A C 1
ATOM 2122 O O . CYS A 1 266 ? 11.063 7.599 -20.926 1.00 91.50 266 CYS A O 1
ATOM 2124 N N . THR A 1 267 ? 9.885 6.357 -22.383 1.00 91.88 267 THR A N 1
ATOM 2125 C CA . THR A 1 267 ? 10.136 5.069 -21.707 1.00 91.88 267 THR A CA 1
ATOM 2126 C C . THR A 1 267 ? 11.626 4.777 -21.551 1.00 91.88 267 THR A C 1
ATOM 2128 O O . THR A 1 267 ? 12.086 4.523 -20.442 1.00 91.88 267 THR A O 1
ATOM 2131 N N . ILE A 1 268 ? 12.404 4.857 -22.636 1.00 89.62 268 ILE A N 1
ATOM 2132 C CA . ILE A 1 268 ? 13.847 4.571 -22.590 1.00 89.62 268 ILE A CA 1
ATOM 2133 C C . ILE A 1 268 ? 14.605 5.599 -21.728 1.00 89.62 268 ILE A C 1
ATOM 2135 O O . ILE A 1 268 ? 15.334 5.174 -20.829 1.00 89.62 268 ILE A O 1
ATOM 2139 N N . PRO A 1 269 ? 14.413 6.928 -21.895 1.00 92.62 269 PRO A N 1
ATOM 2140 C CA . PRO A 1 269 ? 14.993 7.916 -20.982 1.00 92.62 269 PRO A CA 1
ATOM 2141 C C . PRO A 1 269 ? 14.647 7.677 -19.507 1.00 92.62 269 PRO A C 1
ATOM 2143 O O . PRO A 1 269 ? 15.518 7.797 -18.647 1.00 92.62 269 PRO A O 1
ATOM 2146 N N . PHE A 1 270 ? 13.398 7.310 -19.210 1.00 94.12 270 PHE A N 1
ATOM 2147 C CA . PHE A 1 270 ? 12.952 6.993 -17.856 1.00 94.12 270 PHE A CA 1
ATOM 2148 C C . PHE A 1 270 ? 13.683 5.772 -17.282 1.00 94.12 270 PHE A C 1
ATOM 2150 O O . PHE A 1 270 ? 14.213 5.846 -16.173 1.00 94.12 270 PHE A O 1
ATOM 2157 N N . LEU A 1 271 ? 13.766 4.674 -18.041 1.00 92.25 271 LEU A N 1
ATOM 2158 C CA . LEU A 1 271 ? 14.460 3.456 -17.613 1.00 92.25 271 LEU A CA 1
ATOM 2159 C C . LEU A 1 271 ? 15.956 3.701 -17.366 1.00 92.25 271 LEU A C 1
ATOM 2161 O O . LEU A 1 271 ? 16.498 3.241 -16.360 1.00 92.25 271 LEU A O 1
ATOM 2165 N N . LEU A 1 272 ? 16.616 4.485 -18.223 1.00 90.50 272 LEU A N 1
ATOM 2166 C CA . LEU A 1 272 ? 18.005 4.902 -18.005 1.00 90.50 272 LEU A CA 1
ATOM 2167 C C . LEU A 1 272 ? 18.144 5.745 -16.732 1.00 90.50 272 LEU A C 1
ATOM 2169 O O . LEU A 1 272 ? 19.052 5.516 -15.934 1.00 90.50 272 LEU A O 1
ATOM 2173 N N . HIS A 1 273 ? 17.222 6.683 -16.506 1.00 92.69 273 HIS A N 1
ATOM 2174 C CA . HIS A 1 273 ? 17.239 7.547 -15.330 1.00 92.69 273 HIS A CA 1
ATOM 2175 C C . HIS A 1 273 ? 17.123 6.756 -14.016 1.00 92.69 273 HIS A C 1
ATOM 2177 O O . HIS A 1 273 ? 17.909 6.982 -13.092 1.00 92.69 273 HIS A O 1
ATOM 2183 N N . ILE A 1 274 ? 16.188 5.802 -13.925 1.00 93.00 274 ILE A N 1
ATOM 2184 C CA . ILE A 1 274 ? 16.037 4.968 -12.718 1.00 93.00 274 ILE A CA 1
ATOM 2185 C C . ILE A 1 274 ? 17.200 3.980 -12.551 1.00 93.00 274 ILE A C 1
ATOM 2187 O O . ILE A 1 274 ? 17.620 3.730 -11.422 1.00 93.00 274 ILE A O 1
ATOM 2191 N N . THR A 1 275 ? 17.780 3.493 -13.655 1.00 91.06 275 THR A N 1
ATOM 2192 C CA . THR A 1 275 ? 18.963 2.614 -13.641 1.00 91.06 275 THR A CA 1
ATOM 2193 C C . THR A 1 275 ? 20.191 3.336 -13.099 1.00 91.06 275 THR A C 1
ATOM 2195 O O . THR A 1 275 ? 20.903 2.782 -12.271 1.00 91.06 275 THR A O 1
ATOM 2198 N N . ILE A 1 276 ? 20.421 4.593 -13.493 1.00 91.44 276 ILE A N 1
ATOM 2199 C CA . ILE A 1 276 ? 21.527 5.404 -12.958 1.00 91.44 276 ILE A CA 1
ATOM 2200 C C . ILE A 1 276 ? 21.362 5.628 -11.448 1.00 91.44 276 ILE A C 1
ATOM 2202 O O . ILE A 1 276 ? 22.348 5.607 -10.714 1.00 91.44 276 ILE A O 1
ATOM 2206 N N . LYS A 1 277 ? 20.126 5.829 -10.970 1.00 92.00 277 LYS A N 1
ATOM 2207 C CA . LYS A 1 277 ? 19.842 6.039 -9.541 1.00 92.00 277 LYS A CA 1
ATOM 2208 C C . LYS A 1 277 ? 20.004 4.771 -8.698 1.00 92.00 277 LYS A C 1
ATOM 2210 O O . LYS A 1 277 ? 20.443 4.880 -7.557 1.00 92.00 277 LYS A O 1
ATOM 2215 N N . GLN A 1 278 ? 19.652 3.595 -9.224 1.00 90.81 278 GLN A N 1
ATOM 2216 C CA . GLN A 1 278 ? 19.866 2.310 -8.545 1.00 90.81 278 GLN A CA 1
ATOM 2217 C C . GLN A 1 278 ? 20.343 1.213 -9.508 1.00 90.81 278 GLN A C 1
ATOM 2219 O O . GLN A 1 278 ? 19.555 0.356 -9.918 1.00 90.81 278 GLN A O 1
ATOM 2224 N N . PRO A 1 279 ? 21.648 1.179 -9.826 1.00 88.75 279 PRO A N 1
ATOM 2225 C CA . PRO A 1 279 ? 22.198 0.201 -10.759 1.00 88.75 279 PRO A CA 1
ATOM 2226 C C . PRO A 1 279 ? 21.986 -1.246 -10.301 1.00 88.75 279 PRO A C 1
ATOM 2228 O O . PRO A 1 279 ? 21.688 -2.107 -11.116 1.00 88.75 279 PRO A O 1
ATOM 2231 N N . GLU A 1 280 ? 22.059 -1.518 -8.997 1.00 87.25 280 GLU A N 1
ATOM 2232 C CA . GLU A 1 280 ? 21.924 -2.873 -8.439 1.00 87.25 280 GLU A CA 1
ATOM 2233 C C . GLU A 1 280 ? 20.567 -3.529 -8.744 1.00 87.25 280 GLU A C 1
ATOM 2235 O O . GLU A 1 280 ? 20.497 -4.744 -8.919 1.00 87.25 280 GLU A O 1
ATOM 2240 N N . LEU A 1 281 ? 19.490 -2.739 -8.855 1.00 84.75 281 LEU A N 1
ATOM 2241 C CA . LEU A 1 281 ? 18.161 -3.268 -9.175 1.00 84.75 281 LEU A CA 1
ATOM 2242 C C . LEU A 1 281 ? 17.982 -3.573 -10.662 1.00 84.75 281 LEU A C 1
ATOM 2244 O O . LEU A 1 281 ? 17.255 -4.509 -11.005 1.00 84.75 281 LEU A O 1
ATOM 2248 N N . PHE A 1 282 ? 18.609 -2.777 -11.533 1.00 85.12 282 PHE A N 1
ATOM 2249 C CA . PHE A 1 282 ? 18.295 -2.756 -12.962 1.00 85.12 282 PHE A CA 1
ATOM 2250 C C . PHE A 1 282 ? 19.430 -3.246 -13.870 1.00 85.12 282 PHE A C 1
ATOM 2252 O O . PHE A 1 282 ? 19.158 -3.622 -15.001 1.00 85.12 282 PHE A O 1
ATOM 2259 N N . LEU A 1 283 ? 20.682 -3.328 -13.415 1.00 79.31 283 LEU A N 1
ATOM 2260 C CA . LEU A 1 283 ? 21.771 -3.910 -14.213 1.00 79.31 283 LEU A CA 1
ATOM 2261 C C . LEU A 1 283 ? 21.546 -5.384 -14.590 1.00 79.31 283 LEU A C 1
ATOM 2263 O O . LEU A 1 283 ? 21.824 -5.716 -15.740 1.00 79.31 283 LEU A O 1
ATOM 2267 N N . PRO A 1 284 ? 20.979 -6.254 -13.725 1.00 80.50 284 PRO A N 1
ATOM 2268 C CA . PRO A 1 284 ? 20.663 -7.632 -14.117 1.00 80.50 284 PRO A CA 1
ATOM 2269 C C . PRO A 1 284 ? 19.673 -7.735 -15.288 1.00 80.50 284 PRO A C 1
ATOM 2271 O O . PRO A 1 284 ? 19.591 -8.770 -15.939 1.00 80.50 284 PRO A O 1
ATOM 2274 N N . LEU A 1 285 ? 18.918 -6.666 -15.569 1.00 76.69 285 LEU A N 1
ATOM 2275 C CA . LEU A 1 285 ? 18.012 -6.613 -16.714 1.00 76.69 285 LEU A CA 1
ATOM 2276 C C . LEU A 1 285 ? 18.727 -6.350 -18.032 1.00 76.69 285 LEU A C 1
ATOM 2278 O O . LEU A 1 285 ? 18.147 -6.646 -19.067 1.00 76.69 285 LEU A O 1
ATOM 2282 N N . VAL A 1 286 ? 19.939 -5.788 -18.023 1.00 71.94 286 VAL A N 1
ATOM 2283 C CA . VAL A 1 286 ? 20.658 -5.449 -19.259 1.00 71.94 286 VAL A CA 1
ATOM 2284 C C . VAL A 1 286 ? 20.887 -6.705 -20.094 1.00 71.94 286 VAL A C 1
ATOM 2286 O O . VAL A 1 286 ? 20.596 -6.683 -21.285 1.00 71.94 286 VAL A O 1
ATOM 2289 N N . ASP A 1 287 ? 21.286 -7.812 -19.468 1.00 70.56 287 ASP A N 1
ATOM 2290 C CA . ASP A 1 287 ? 21.479 -9.090 -20.162 1.00 70.56 287 ASP A CA 1
ATOM 2291 C C . ASP A 1 287 ? 20.152 -9.618 -20.735 1.00 70.56 287 ASP A C 1
ATOM 2293 O O . ASP A 1 287 ? 20.073 -9.963 -21.908 1.00 70.56 287 ASP A O 1
ATOM 2297 N N . SER A 1 288 ? 19.064 -9.565 -19.955 1.00 70.56 288 SER A N 1
ATOM 2298 C CA . SER A 1 288 ? 17.730 -9.989 -20.417 1.00 70.56 288 SER A CA 1
ATOM 2299 C C . SER A 1 288 ? 17.147 -9.098 -21.520 1.00 70.56 288 SER A C 1
ATOM 2301 O O . SER A 1 288 ? 16.371 -9.568 -22.346 1.00 70.56 288 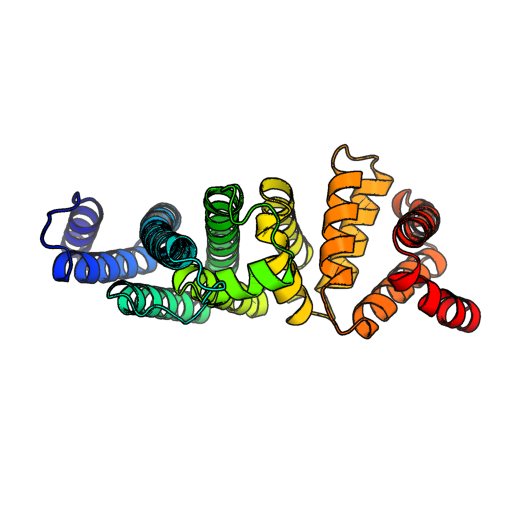SER A O 1
ATOM 2303 N N . ILE A 1 289 ? 17.483 -7.808 -21.521 1.00 66.81 289 ILE A N 1
ATOM 2304 C CA . ILE A 1 289 ? 17.095 -6.859 -22.568 1.00 66.81 289 ILE A CA 1
ATOM 2305 C C . ILE A 1 289 ? 17.886 -7.145 -23.846 1.00 66.81 289 ILE A C 1
ATOM 2307 O O . ILE A 1 289 ? 17.304 -7.129 -24.925 1.00 66.81 289 ILE A O 1
ATOM 2311 N N . MET A 1 290 ? 19.189 -7.417 -23.728 1.00 67.19 290 MET A N 1
ATOM 2312 C CA . MET A 1 290 ? 20.041 -7.776 -24.864 1.00 67.19 290 MET A CA 1
ATOM 2313 C C . MET A 1 290 ? 19.621 -9.108 -25.495 1.00 67.19 290 MET A C 1
ATOM 2315 O O . MET A 1 290 ? 19.664 -9.218 -26.712 1.00 67.19 290 MET A O 1
ATOM 2319 N N . ASP A 1 291 ? 19.167 -10.077 -24.697 1.00 65.25 291 ASP A N 1
ATOM 2320 C CA . ASP A 1 291 ? 18.638 -11.357 -25.192 1.00 65.25 291 ASP A CA 1
ATOM 2321 C C . ASP A 1 291 ? 17.259 -11.229 -25.871 1.00 65.25 291 ASP A C 1
ATOM 2323 O O . ASP A 1 291 ? 16.871 -12.092 -26.660 1.00 65.25 291 ASP A O 1
ATOM 2327 N N . ALA A 1 292 ? 16.490 -10.185 -25.541 1.00 61.47 292 ALA A N 1
ATOM 2328 C CA . ALA A 1 292 ? 15.143 -9.953 -26.069 1.00 61.47 292 ALA A CA 1
ATOM 2329 C C . ALA A 1 292 ? 15.106 -9.081 -27.342 1.00 61.47 292 ALA A C 1
ATOM 2331 O O . ALA A 1 292 ? 14.047 -8.989 -27.971 1.00 61.47 292 ALA A O 1
ATOM 2332 N N . LEU A 1 293 ? 16.220 -8.428 -27.693 1.00 58.12 293 LEU A N 1
ATOM 2333 C CA . LEU A 1 293 ? 16.406 -7.607 -28.900 1.00 58.12 293 LEU A CA 1
ATOM 2334 C C . LEU A 1 293 ? 16.937 -8.439 -30.075 1.00 58.12 293 LEU A C 1
ATOM 2336 O O . LEU A 1 293 ? 16.484 -8.169 -31.212 1.00 58.12 293 LEU A O 1
#

Nearest PDB structures (foldseek):
  9ep4-assembly1_B  TM=7.695E-01  e=4.952E-10  Homo sapiens
  8fbj-assembly1_A  TM=2.271E-01  e=5.833E-01  synthetic construct
  3fp2-assembly1_A  TM=1.613E-01  e=1.405E+00  Saccharomyces cerevisiae

Sequence (293 aa):
MLSSQVLLDDVTLFLSKDSEEQGKASEDRTDCATALLQSLPCSRYAVLEKIGEVFFLESQHYIVEVERQHLEDAPPNFEPLMSKRSAQIKKIQQVLAVSVEANSKAWAPMIFQWAVQTTSQICGQYGTKRHFSTFSIGERFQLWLNCSATNVLLEITVGCLQKIILKNQDNCLKCLLNAALSNSPYFDWALAHIYSVFPEIIPYKFLCHVLEAFSNQSRKTDLLIETMLAVFNHVADKHHLHKAVLKLMMESIEDKRKAETHTSLCTIPFLLHITIKQPELFLPLVDSIMDAL

Foldseek 3Di:
DDPPVVLVVLVVLLPDDDDVPPQPSLLSNLVSLLVCVVPPVVCVVVSLVSVLVLLLVLLVVLLVVQVVCVVVVDDRDLAQDDDSSLVVLVVNLVSLLVVCVVPLVSRLVVLLLSLLQSLLVSLQVRCPPPVNVPDALVRLLSNQCSRSSSVSSLVSNLSSCVSPCVPCVQSSLVSNVVSCLVRPPRCLSSVLVSCLVVVQRNLLSLLLVLLVCVLVVPPCNVVSLVSSCSSQVPRPDLPSNLVSLLVLLCCLVPVPVCVPPSSSVSSVVSLVVSCVVPVPSCVVSVVVNVVVD

Solvent-accessible surface area (backbone atoms only — not comparable to full-atom values): 16008 Å² total; per-residue (Å²): 131,83,55,72,64,59,56,49,51,32,51,52,56,56,69,50,74,92,60,92,61,72,64,65,61,52,54,56,33,51,51,27,44,52,52,42,52,76,73,34,77,86,45,39,66,64,43,52,54,58,53,45,50,57,39,50,56,45,45,49,54,48,50,53,52,48,53,56,49,46,72,69,78,43,75,89,71,58,71,69,73,88,50,84,60,49,58,54,52,52,51,51,50,51,53,53,51,52,47,26,70,76,39,43,87,75,35,18,64,55,52,26,51,48,30,48,46,52,44,21,51,53,27,37,70,57,32,68,38,81,90,48,56,79,54,50,55,68,55,47,40,49,54,42,57,31,28,63,41,50,34,50,34,48,54,49,28,52,60,23,40,73,76,40,39,93,84,39,48,68,62,54,48,50,54,54,48,53,32,27,74,75,19,62,77,50,26,40,35,59,55,28,50,51,33,71,77,37,43,88,53,42,45,37,51,50,51,51,54,49,46,50,30,52,56,68,67,38,94,57,31,66,62,50,52,51,53,48,49,54,28,58,66,69,41,86,76,52,67,45,49,51,54,25,53,52,50,56,53,48,56,38,68,69,35,76,84,49,43,78,37,69,52,34,65,34,46,63,62,47,54,52,53,54,28,73,75,39,44,87,80,42,55,76,45,51,62,59,51,62,74,72,108

Secondary structure (DSSP, 8-state):
---HHHHHHHHHHHH----S-TTHHHHHHHHHHHHHHHH-GGGHHHHHHHHHHHHHHHHHHHHHHHHHHHTTT----------HHHHHHHHHHHHHHHHHHH-HHHHHHHHHHHHHHHHHHHHHHHHTSTTTTT--HHHHHHHHHHSHHHHHHHHHHHHHHHHHTTT-HHHHHHHHHHHHHHHTTTSHHHHHHHHHHSTTTHHHHHHHHHHHHHHTT-TTHHHHHHHHHHHHHH-S--HHHHHHHHHHHHHHHH-TTTTTSHHHHHHHHHHHHHHHH-HHHHTHHHHHHHHH-